Protein AF-A0A161GQV4-F1 (afdb_monomer_lite)

Organism: NCBI:txid1824689

Secondary structure (DSSP, 8-state):
-HHHHHHHHTT-----EEEE-GGG---HHHHHHHHHHHHHHHHHTTS-TTTS-EEEE-HHHHHHHHHH-TTPPTTS-HHHHHHHHHHHHHHHHSPPP---TTSPPEEE--EEEEETTTEEEEEEEEEESEEETT-EEEEEESEEEEEEEEEEE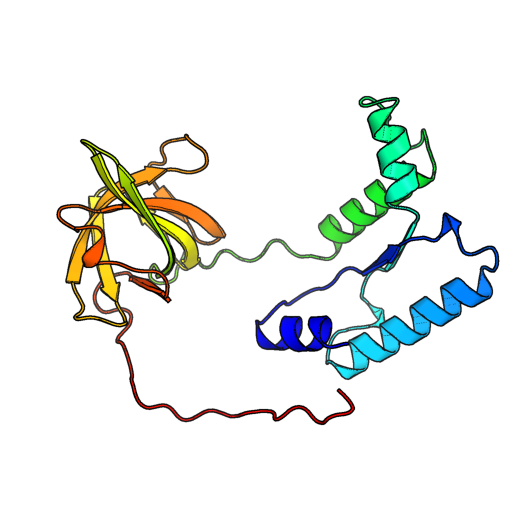EETTEEESEEETT-EEEEEETT--GGG--BTBEEESTTS----S----------TT-

InterPro domains:
  IPR000795 Translational (tr)-type GTP-binding domain [PF00009] (1-96)
  IPR000795 Translational (tr)-type GTP-binding domain [PS51722] (1-98)
  IPR004161 Translation elongation factor EFTu-like, domain 2 [PF03144] (119-188)
  IPR009000 Translation protein, beta-barrel domain superfamily [SSF50447] (99-195)
  IPR027417 P-loop containing nucleoside triphosphate hydrolase [G3DSA:3.40.50.300] (1-97)
  IPR027417 P-loop containing nucleoside triphosphate hydrolase [SSF52540] (1-113)
  IPR033720 Elongation factor Tu, domain 2 [cd03697] (105-191)
  IPR050055 Elongation factor Tu GTPase [PTHR43721] (1-209)

Sequence (210 aa):
REHILLAKQVGVPNIVVFLNKQDQVDDEELLELVELEVRELLSQYDFPGEKIPFVSGSALLALEKVTKNPEIQNGEDEWVDKIHNLMEAIDNYIPTPKRDIEKTFLMAVEDVFSITGRGTVATGRIERGIIKVGDTIEIVGLKETKSTTITGLEMFQKTLDEGMAGDNIGILLRGVQKNEIERGMVLAQPNTITPHTQFEAEVYILTKEE

Structure (mmCIF, N/CA/C/O backbone):
data_AF-A0A161GQV4-F1
#
_entry.id   AF-A0A161GQV4-F1
#
loop_
_atom_site.group_PDB
_atom_site.id
_atom_site.type_symbol
_atom_site.label_atom_id
_atom_site.label_alt_id
_atom_site.label_comp_id
_atom_site.label_asym_id
_atom_site.label_entity_id
_atom_site.label_seq_id
_atom_site.pdbx_PDB_ins_code
_atom_site.Cartn_x
_atom_site.Cartn_y
_atom_site.Cartn_z
_atom_site.occupancy
_atom_site.B_iso_or_equiv
_atom_site.auth_seq_id
_atom_site.auth_comp_id
_atom_site.auth_asym_id
_atom_site.auth_atom_id
_atom_site.pdbx_PDB_model_num
ATOM 1 N N . ARG A 1 1 ? 19.297 4.775 -1.130 1.00 82.94 1 ARG A N 1
ATOM 2 C CA . ARG A 1 1 ? 19.620 4.261 0.220 1.00 82.94 1 ARG A CA 1
ATOM 3 C C . ARG A 1 1 ? 18.418 4.378 1.155 1.00 82.94 1 ARG A C 1
ATOM 5 O O . ARG A 1 1 ? 17.791 3.358 1.395 1.00 82.94 1 ARG A O 1
ATOM 12 N N . GLU A 1 2 ? 18.014 5.586 1.559 1.00 86.69 2 GLU A N 1
ATOM 13 C CA . GLU A 1 2 ? 16.885 5.826 2.483 1.00 86.69 2 GLU A CA 1
ATOM 14 C C . GLU A 1 2 ? 15.588 5.077 2.116 1.00 86.69 2 GLU A C 1
ATOM 16 O O . GLU A 1 2 ? 15.014 4.394 2.956 1.00 86.69 2 GLU A O 1
ATOM 21 N N . HIS A 1 3 ? 15.160 5.103 0.848 1.00 90.25 3 HIS A N 1
ATOM 22 C CA . HIS A 1 3 ? 13.948 4.384 0.425 1.00 90.25 3 HIS A CA 1
ATOM 23 C C . HIS A 1 3 ? 14.010 2.864 0.651 1.00 90.25 3 HIS A C 1
ATOM 25 O O . HIS A 1 3 ? 12.986 2.269 0.965 1.00 90.25 3 HIS A O 1
ATOM 31 N N . ILE A 1 4 ? 15.182 2.234 0.503 1.00 89.81 4 ILE A N 1
ATOM 32 C CA . ILE A 1 4 ? 15.346 0.785 0.718 1.00 89.81 4 ILE A CA 1
ATOM 33 C C . ILE A 1 4 ? 15.197 0.476 2.209 1.00 89.81 4 ILE A C 1
ATOM 35 O O . ILE A 1 4 ? 14.464 -0.439 2.584 1.00 89.81 4 ILE A O 1
ATOM 39 N N . LEU A 1 5 ? 15.830 1.288 3.059 1.00 86.25 5 LEU A N 1
ATOM 40 C CA . LEU A 1 5 ? 15.687 1.183 4.506 1.00 86.25 5 LEU A CA 1
ATOM 41 C C . LEU A 1 5 ? 14.224 1.367 4.931 1.00 86.25 5 LEU A C 1
ATOM 43 O O . LEU A 1 5 ? 13.681 0.528 5.643 1.00 86.25 5 LEU A O 1
ATOM 47 N N . LEU A 1 6 ? 13.567 2.434 4.471 1.00 88.12 6 LEU A N 1
ATOM 48 C CA . LEU A 1 6 ? 12.167 2.702 4.802 1.00 88.12 6 LEU A CA 1
ATOM 49 C C . LEU A 1 6 ? 11.246 1.584 4.312 1.00 88.12 6 LEU A C 1
ATOM 51 O O . LEU A 1 6 ? 10.370 1.161 5.060 1.00 88.12 6 LEU A O 1
ATOM 55 N N . ALA A 1 7 ? 11.472 1.060 3.103 1.00 89.31 7 ALA A N 1
ATOM 56 C CA . ALA A 1 7 ? 10.726 -0.075 2.568 1.00 89.31 7 ALA A CA 1
ATOM 57 C C . ALA A 1 7 ? 10.823 -1.295 3.498 1.00 89.31 7 ALA A C 1
ATOM 59 O O . ALA A 1 7 ? 9.806 -1.920 3.795 1.00 89.31 7 ALA A O 1
ATOM 60 N N . LYS A 1 8 ? 12.014 -1.590 4.032 1.00 85.25 8 LYS A N 1
ATOM 61 C CA . LYS A 1 8 ? 12.195 -2.656 5.025 1.00 85.25 8 LYS A CA 1
ATOM 62 C C . LYS A 1 8 ? 11.407 -2.382 6.309 1.00 85.25 8 LYS A C 1
ATOM 64 O O . LYS A 1 8 ? 10.711 -3.273 6.790 1.00 85.25 8 LYS A O 1
ATOM 69 N N . GLN A 1 9 ? 11.478 -1.158 6.833 1.00 82.50 9 GLN A N 1
ATOM 70 C CA . GLN A 1 9 ? 10.821 -0.774 8.090 1.00 82.50 9 GLN A CA 1
ATOM 71 C C . GLN A 1 9 ? 9.292 -0.815 8.006 1.00 82.50 9 GLN A C 1
ATOM 73 O O . GLN A 1 9 ? 8.630 -1.212 8.961 1.00 82.50 9 GLN A O 1
ATOM 78 N N . VAL A 1 10 ? 8.716 -0.462 6.854 1.00 84.56 10 VAL A N 1
ATOM 79 C CA . VAL A 1 10 ? 7.263 -0.558 6.624 1.00 84.56 10 VAL A CA 1
ATOM 80 C C . VAL A 1 10 ? 6.820 -1.948 6.146 1.00 84.56 10 VAL A C 1
ATOM 82 O O . VAL A 1 10 ? 5.651 -2.144 5.823 1.00 84.56 10 VAL A O 1
ATOM 85 N N . GLY A 1 11 ? 7.735 -2.923 6.115 1.00 84.19 11 GLY A N 1
ATOM 86 C CA . GLY A 1 11 ? 7.426 -4.324 5.841 1.00 84.19 11 GLY A CA 1
ATOM 87 C C . GLY A 1 11 ? 7.226 -4.672 4.365 1.00 84.19 11 GLY A C 1
ATOM 88 O O . GLY A 1 11 ? 6.514 -5.630 4.072 1.00 84.19 11 GLY A O 1
ATOM 89 N N . VAL A 1 12 ? 7.832 -3.934 3.427 1.00 89.19 12 VAL A N 1
ATOM 90 C CA . VAL A 1 12 ? 7.837 -4.303 2.001 1.00 89.19 12 VAL A CA 1
ATOM 91 C C . VAL A 1 12 ? 8.618 -5.615 1.825 1.00 89.19 12 VAL A C 1
ATOM 93 O O . VAL A 1 12 ? 9.819 -5.644 2.099 1.00 89.19 12 VAL A O 1
ATOM 96 N N . PRO A 1 13 ? 7.978 -6.709 1.369 1.00 86.75 13 PRO A N 1
ATOM 97 C CA . PRO A 1 13 ? 8.602 -8.031 1.384 1.00 86.75 13 PRO A CA 1
ATOM 98 C C . PRO A 1 13 ? 9.501 -8.298 0.172 1.00 86.75 13 PRO A C 1
ATOM 100 O O . PRO A 1 13 ? 10.451 -9.068 0.278 1.00 86.75 13 PRO A O 1
ATOM 103 N N . ASN A 1 14 ? 9.202 -7.686 -0.978 1.00 91.50 14 ASN A N 1
ATOM 104 C CA . ASN A 1 14 ? 9.872 -7.950 -2.250 1.00 91.50 14 ASN A CA 1
ATOM 105 C C . ASN A 1 14 ? 10.131 -6.638 -2.993 1.00 91.50 14 ASN A C 1
ATOM 107 O O . ASN A 1 14 ? 9.309 -5.724 -2.949 1.00 91.50 14 ASN A O 1
ATOM 111 N N . ILE A 1 15 ? 11.262 -6.573 -3.692 1.00 94.69 15 ILE A N 1
ATOM 112 C CA . ILE A 1 15 ? 11.673 -5.448 -4.535 1.00 94.69 15 ILE A CA 1
ATOM 113 C C . ILE A 1 15 ? 12.027 -6.007 -5.912 1.00 94.69 15 ILE A C 1
ATOM 115 O O . ILE A 1 15 ? 12.653 -7.060 -6.001 1.00 94.69 15 ILE A O 1
ATOM 119 N N . VAL A 1 16 ? 11.642 -5.289 -6.964 1.00 96.62 16 VAL A N 1
ATOM 120 C CA . VAL A 1 16 ? 12.157 -5.450 -8.330 1.00 96.62 16 VAL A CA 1
ATOM 121 C C . VAL A 1 16 ? 12.848 -4.141 -8.695 1.00 96.62 16 VAL A C 1
ATOM 123 O O . VAL A 1 16 ? 12.351 -3.069 -8.337 1.00 96.62 16 VAL A O 1
ATOM 126 N N . VAL A 1 17 ? 14.000 -4.211 -9.361 1.00 97.06 17 VAL A N 1
ATOM 127 C CA . VAL A 1 17 ? 14.798 -3.025 -9.688 1.00 97.06 17 VAL A CA 1
ATOM 128 C C . VAL A 1 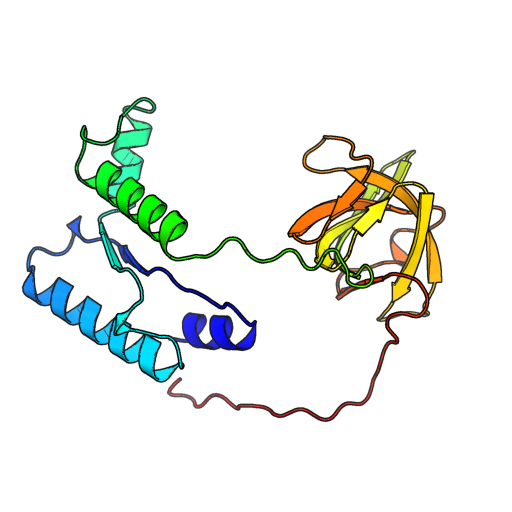17 ? 14.706 -2.716 -11.173 1.00 97.06 17 VAL A C 1
ATOM 130 O O . VAL A 1 17 ? 14.903 -3.587 -12.017 1.00 97.06 17 VAL A O 1
ATOM 133 N N . PHE A 1 18 ? 14.455 -1.445 -11.483 1.00 97.81 18 PHE A N 1
ATOM 134 C CA . PHE A 1 18 ? 14.567 -0.913 -12.833 1.00 97.81 18 PHE A CA 1
ATOM 135 C C . PHE A 1 18 ? 15.720 0.096 -12.905 1.00 97.81 18 PHE A C 1
ATOM 137 O O . PHE A 1 18 ? 15.635 1.178 -12.315 1.00 97.81 18 PHE A O 1
ATOM 144 N N . LEU A 1 19 ? 16.796 -0.250 -13.615 1.00 96.50 19 LEU A N 1
ATOM 145 C CA . LEU A 1 19 ? 17.917 0.651 -13.885 1.00 96.50 19 LEU A CA 1
ATOM 146 C C . LEU A 1 19 ? 17.542 1.566 -15.053 1.00 96.50 19 LEU A C 1
ATOM 148 O O . LEU A 1 19 ? 17.698 1.234 -16.228 1.00 96.50 19 LEU A O 1
ATOM 152 N N . ASN A 1 20 ? 16.962 2.712 -14.705 1.00 96.81 20 ASN A N 1
ATOM 153 C CA . ASN A 1 20 ? 16.473 3.686 -15.674 1.00 96.81 20 ASN A CA 1
ATOM 154 C C . ASN A 1 20 ? 17.615 4.509 -16.300 1.00 96.81 20 ASN A C 1
ATOM 156 O O . ASN A 1 20 ? 18.668 4.684 -15.691 1.00 96.81 20 ASN A O 1
ATOM 160 N N . LYS A 1 21 ? 17.328 5.133 -17.449 1.00 95.88 21 LYS A N 1
ATOM 161 C CA . LYS A 1 21 ? 18.240 5.976 -18.243 1.00 95.88 21 LYS A CA 1
ATOM 162 C C . LYS A 1 21 ? 19.397 5.210 -18.888 1.00 95.88 21 LYS A C 1
ATOM 164 O O . LYS A 1 21 ? 20.467 5.778 -19.090 1.00 95.88 21 LYS A O 1
ATOM 169 N N . GLN A 1 22 ? 19.174 3.945 -19.244 1.00 95.19 22 GLN A N 1
ATOM 170 C CA . GLN A 1 22 ? 20.150 3.166 -20.010 1.00 95.19 22 GLN A CA 1
ATOM 171 C C . GLN A 1 22 ? 20.536 3.858 -21.333 1.00 95.19 22 GLN A C 1
ATOM 173 O O . GLN A 1 22 ? 21.669 3.743 -21.773 1.00 95.19 22 GLN A O 1
ATOM 178 N N . ASP A 1 23 ? 19.634 4.639 -21.930 1.00 94.12 23 ASP A N 1
ATOM 179 C CA . ASP A 1 23 ? 19.882 5.421 -23.149 1.00 94.12 23 ASP A CA 1
ATOM 180 C C . ASP A 1 23 ? 20.952 6.518 -23.012 1.00 94.12 23 ASP A C 1
ATOM 182 O O . ASP A 1 23 ? 21.388 7.075 -24.015 1.00 94.12 23 ASP A O 1
ATOM 186 N N . GLN A 1 24 ? 21.346 6.858 -21.783 1.00 94.00 24 GLN A N 1
ATOM 187 C CA . GLN A 1 24 ? 22.378 7.856 -21.488 1.00 94.00 24 GLN A CA 1
ATOM 188 C C . GLN A 1 24 ? 23.723 7.217 -21.116 1.00 94.00 24 GLN A C 1
ATOM 190 O O . GLN A 1 24 ? 24.641 7.928 -20.702 1.00 94.00 24 GLN A O 1
ATOM 195 N N . VAL A 1 25 ? 23.824 5.888 -21.186 1.00 91.62 25 VAL A N 1
ATOM 196 C CA . VAL A 1 25 ? 25.012 5.132 -20.795 1.00 91.62 25 VAL A CA 1
ATOM 197 C C . VAL A 1 25 ? 25.509 4.344 -21.999 1.00 91.62 25 VAL A C 1
ATOM 199 O O . VAL A 1 25 ? 24.893 3.366 -22.409 1.00 91.62 25 VAL A O 1
ATOM 202 N N . ASP A 1 26 ? 26.642 4.778 -22.545 1.00 87.50 26 ASP A N 1
ATOM 203 C CA . ASP A 1 26 ? 27.256 4.164 -23.729 1.00 87.50 26 ASP A CA 1
ATOM 204 C C . ASP A 1 26 ? 28.155 2.958 -23.386 1.00 87.50 26 ASP A C 1
ATOM 206 O O . ASP A 1 26 ? 28.610 2.253 -24.285 1.00 87.50 26 ASP A O 1
ATOM 210 N N . ASP A 1 27 ? 28.436 2.739 -22.096 1.00 91.50 27 ASP A N 1
ATOM 211 C CA . ASP A 1 27 ? 29.351 1.711 -21.594 1.00 91.50 27 ASP A CA 1
ATOM 212 C C . ASP A 1 27 ? 28.595 0.622 -20.820 1.00 91.50 27 ASP A C 1
ATOM 214 O O . ASP A 1 27 ? 28.003 0.872 -19.766 1.00 91.50 27 ASP A O 1
ATOM 218 N N . GLU A 1 28 ? 28.630 -0.599 -21.348 1.00 87.25 28 GLU A N 1
ATOM 219 C CA . GLU A 1 28 ? 27.988 -1.768 -20.746 1.00 87.25 28 GLU A CA 1
ATOM 220 C C . GLU A 1 28 ? 28.652 -2.163 -19.416 1.00 87.25 28 GLU A C 1
ATOM 222 O O . GLU A 1 28 ? 27.947 -2.533 -18.477 1.00 87.25 28 GLU A O 1
ATOM 227 N N . GLU A 1 29 ? 29.969 -1.963 -19.267 1.00 90.56 29 GLU A N 1
ATOM 228 C CA . GLU A 1 29 ? 30.685 -2.258 -18.016 1.00 90.56 29 GLU A CA 1
ATOM 229 C C . GLU A 1 29 ? 30.211 -1.348 -16.871 1.00 90.56 29 GLU A C 1
ATOM 231 O O . GLU A 1 29 ? 30.128 -1.768 -15.713 1.00 90.56 29 GLU A O 1
ATOM 236 N N . LEU A 1 30 ? 29.836 -0.101 -17.183 1.00 92.12 30 LEU A N 1
ATOM 237 C CA . LEU A 1 30 ? 29.294 0.828 -16.192 1.00 92.12 30 LEU A CA 1
ATOM 238 C C . LEU A 1 30 ? 27.906 0.388 -15.703 1.00 92.12 30 LEU A C 1
ATOM 240 O O . LEU A 1 30 ? 27.599 0.545 -14.521 1.00 92.12 30 LEU A O 1
ATOM 244 N N . LEU A 1 31 ? 27.069 -0.166 -16.585 1.00 90.31 31 LEU A N 1
ATOM 245 C CA . LEU A 1 31 ? 25.753 -0.690 -16.202 1.00 90.31 31 LEU A CA 1
ATOM 246 C C . LEU A 1 31 ? 25.888 -1.903 -15.280 1.00 90.31 31 LEU A C 1
ATOM 248 O O . LEU A 1 31 ? 25.197 -1.964 -14.262 1.00 90.31 31 LEU A O 1
ATOM 252 N N . GLU A 1 32 ? 26.799 -2.824 -15.601 1.00 91.19 32 GLU A N 1
ATOM 253 C CA . GLU A 1 32 ? 27.098 -3.986 -14.758 1.00 91.19 32 GLU A CA 1
ATOM 254 C C . GLU A 1 32 ? 27.628 -3.567 -13.380 1.00 91.19 32 GLU A C 1
ATOM 256 O O . GLU A 1 32 ? 27.206 -4.110 -12.356 1.00 91.19 32 GLU A O 1
ATOM 261 N N . LEU A 1 33 ? 28.500 -2.554 -13.331 1.00 94.50 33 LEU A N 1
ATOM 262 C CA . LEU A 1 33 ? 29.012 -2.010 -12.075 1.00 94.50 33 LEU A CA 1
ATOM 263 C C . LEU A 1 33 ? 27.893 -1.410 -11.213 1.00 94.50 33 LEU A C 1
ATOM 265 O O . LEU A 1 33 ? 27.810 -1.701 -10.021 1.00 94.50 33 LEU A O 1
ATOM 269 N N . VAL A 1 34 ? 27.009 -0.603 -11.807 1.00 94.50 34 VAL A N 1
ATOM 270 C CA . VAL A 1 34 ? 25.869 -0.009 -11.090 1.00 94.50 34 VAL A CA 1
ATOM 271 C C . VAL A 1 34 ? 24.928 -1.095 -10.573 1.00 94.50 34 VAL A C 1
ATOM 273 O O . VAL A 1 34 ? 24.438 -1.002 -9.446 1.00 94.50 34 VAL A O 1
ATOM 276 N N . GLU A 1 35 ? 24.673 -2.136 -11.365 1.00 94.25 35 GLU A N 1
ATOM 277 C CA . GLU A 1 35 ? 23.879 -3.275 -10.915 1.00 94.25 35 GLU A CA 1
ATOM 278 C C . GLU A 1 35 ? 24.504 -3.939 -9.681 1.00 94.25 35 GLU A C 1
ATOM 280 O O . GLU A 1 35 ? 23.805 -4.156 -8.686 1.00 94.25 35 GLU A O 1
ATOM 285 N N . LEU A 1 36 ? 25.814 -4.198 -9.709 1.00 94.69 36 LEU A N 1
ATOM 286 C CA . LEU A 1 36 ? 26.549 -4.789 -8.592 1.00 94.69 36 LEU A CA 1
ATOM 287 C C . LEU A 1 36 ? 26.457 -3.919 -7.330 1.00 94.69 36 LEU A C 1
ATOM 289 O O . LEU A 1 36 ? 26.082 -4.422 -6.270 1.00 94.69 36 LEU A O 1
ATOM 293 N N . GLU A 1 37 ? 26.699 -2.610 -7.440 1.00 94.88 37 GLU A N 1
ATOM 294 C CA . GLU A 1 37 ? 26.596 -1.678 -6.308 1.00 94.88 37 GLU A CA 1
ATOM 295 C C . GLU A 1 37 ? 25.186 -1.664 -5.693 1.00 94.88 37 GLU A C 1
ATOM 297 O O . GLU A 1 37 ? 25.019 -1.651 -4.469 1.00 94.88 37 GLU A O 1
ATOM 302 N N . VAL A 1 38 ? 24.139 -1.700 -6.525 1.00 95.25 38 VAL A N 1
ATOM 303 C CA . VAL A 1 38 ? 22.751 -1.724 -6.042 1.00 95.25 38 VAL A CA 1
ATOM 304 C C . VAL A 1 38 ? 22.409 -3.074 -5.401 1.00 95.25 38 VAL A C 1
ATOM 306 O O . VAL A 1 38 ? 21.696 -3.098 -4.393 1.00 95.25 38 VAL A O 1
ATOM 309 N N . ARG A 1 39 ? 22.921 -4.196 -5.924 1.00 95.44 39 ARG A N 1
ATOM 310 C CA . ARG A 1 39 ? 22.755 -5.526 -5.307 1.00 95.44 39 ARG A CA 1
ATOM 311 C C . ARG A 1 39 ? 23.418 -5.600 -3.936 1.00 95.44 39 ARG A C 1
ATOM 313 O O . ARG A 1 39 ? 22.803 -6.107 -2.991 1.00 95.44 39 ARG A O 1
ATOM 320 N N . GLU A 1 40 ? 24.626 -5.063 -3.802 1.00 94.31 40 GLU A N 1
ATOM 321 C CA . GLU A 1 40 ? 25.316 -4.963 -2.516 1.00 94.31 40 GLU A CA 1
ATOM 322 C C . GLU A 1 40 ? 24.525 -4.094 -1.537 1.00 94.31 40 GLU A C 1
ATOM 324 O O . GLU A 1 40 ? 24.285 -4.506 -0.401 1.00 94.31 40 GLU A O 1
ATOM 329 N N . LEU A 1 41 ? 24.030 -2.938 -1.988 1.00 93.38 41 LEU A N 1
ATOM 330 C CA . LEU A 1 41 ? 23.215 -2.048 -1.165 1.00 93.38 41 LEU A CA 1
ATOM 331 C C . LEU A 1 41 ? 21.921 -2.721 -0.684 1.00 93.38 41 LEU A C 1
ATOM 333 O O . LEU A 1 41 ? 21.555 -2.589 0.479 1.00 93.38 41 LEU A O 1
ATOM 337 N N . LEU A 1 42 ? 21.221 -3.457 -1.551 1.00 94.88 42 LEU A N 1
ATOM 338 C CA . LEU A 1 42 ? 20.028 -4.221 -1.167 1.00 94.88 42 LEU A CA 1
ATOM 339 C C . LEU A 1 42 ? 20.368 -5.306 -0.139 1.00 94.88 42 LEU A C 1
ATOM 341 O O . LEU A 1 42 ? 19.642 -5.473 0.842 1.00 94.88 42 LEU A O 1
ATOM 345 N N . SER A 1 43 ? 21.495 -5.994 -0.329 1.00 93.56 43 SER A N 1
ATOM 346 C CA . SER A 1 43 ? 21.974 -7.029 0.590 1.00 93.56 43 SER A CA 1
ATOM 347 C C . SER A 1 43 ? 22.333 -6.467 1.969 1.00 93.56 43 SER A C 1
ATOM 349 O O . SER A 1 43 ? 22.040 -7.109 2.974 1.00 93.56 43 SER A O 1
ATOM 351 N N . GLN A 1 44 ? 22.882 -5.248 2.041 1.00 91.62 44 GLN A N 1
ATOM 352 C CA . GLN A 1 44 ? 23.151 -4.548 3.307 1.00 91.62 44 GLN A CA 1
ATOM 353 C C . GLN A 1 44 ? 21.883 -4.267 4.130 1.00 91.62 44 GLN A C 1
ATOM 355 O O . GLN A 1 44 ? 21.967 -4.160 5.349 1.00 91.62 44 GLN A O 1
ATOM 360 N N . TYR A 1 45 ? 20.717 -4.160 3.484 1.00 89.31 45 TYR A N 1
ATOM 361 C CA . TYR A 1 45 ? 19.421 -3.932 4.138 1.00 89.31 45 TYR A CA 1
ATOM 362 C C . TYR A 1 45 ? 18.550 -5.200 4.204 1.00 89.31 45 TYR A C 1
ATOM 364 O O . TYR A 1 45 ? 17.318 -5.122 4.230 1.00 89.31 45 TYR A O 1
ATOM 372 N N . ASP A 1 46 ? 19.182 -6.378 4.227 1.00 89.19 46 ASP A N 1
ATOM 373 C CA . ASP A 1 46 ? 18.531 -7.687 4.357 1.00 89.19 46 ASP A CA 1
ATOM 374 C C . ASP A 1 46 ? 17.493 -7.987 3.260 1.00 89.19 46 ASP A C 1
ATOM 376 O O . ASP A 1 46 ? 16.491 -8.676 3.500 1.00 89.19 46 ASP A O 1
ATOM 380 N N . PHE A 1 47 ? 17.694 -7.450 2.056 1.00 93.69 47 PHE A N 1
ATOM 381 C CA . PHE A 1 47 ? 17.004 -7.908 0.856 1.00 93.69 47 PHE A CA 1
ATOM 382 C C . PHE A 1 47 ? 17.869 -8.943 0.123 1.00 93.69 47 PHE A C 1
ATOM 384 O O . PHE A 1 47 ? 19.095 -8.866 0.165 1.00 93.69 47 PHE A O 1
ATOM 391 N N . PRO A 1 48 ? 17.272 -9.928 -0.570 1.00 92.50 48 PRO A N 1
ATOM 392 C CA . PRO A 1 48 ? 18.033 -10.962 -1.264 1.00 92.50 48 PRO A CA 1
ATOM 393 C C . PRO A 1 48 ? 18.613 -10.421 -2.583 1.00 92.50 48 PRO A C 1
ATOM 395 O O . PRO A 1 48 ? 18.113 -10.761 -3.654 1.00 92.50 48 PRO A O 1
ATOM 398 N N . GLY A 1 49 ? 19.654 -9.583 -2.507 1.00 88.69 49 GLY A N 1
ATOM 399 C CA . GLY A 1 49 ? 20.236 -8.854 -3.643 1.00 88.69 49 GLY A CA 1
ATOM 400 C C . GLY A 1 49 ? 20.521 -9.725 -4.867 1.00 88.69 49 GLY A C 1
ATOM 401 O O . GLY A 1 49 ? 20.159 -9.338 -5.968 1.00 88.69 49 GLY A O 1
ATOM 402 N N . GLU A 1 50 ? 21.044 -10.938 -4.676 1.00 88.69 50 GLU A N 1
ATOM 403 C CA . GLU A 1 50 ? 21.326 -11.917 -5.746 1.00 88.69 50 GLU A CA 1
ATOM 404 C C . GLU A 1 50 ? 20.078 -12.477 -6.452 1.00 88.69 50 GLU A C 1
ATOM 406 O O . GLU A 1 50 ? 20.147 -12.928 -7.591 1.00 88.69 50 GLU A O 1
ATOM 411 N N . LYS A 1 51 ? 18.923 -12.497 -5.778 1.00 92.12 51 LYS A N 1
ATOM 412 C CA . LYS A 1 51 ? 17.675 -13.070 -6.319 1.00 92.12 51 LYS A CA 1
ATOM 413 C C . LYS A 1 51 ? 16.747 -12.021 -6.911 1.00 92.12 51 LYS A C 1
ATOM 415 O O . LYS A 1 51 ? 15.815 -12.382 -7.624 1.00 92.12 51 LYS A O 1
ATOM 420 N N . ILE A 1 52 ? 16.964 -10.751 -6.578 1.00 95.56 52 ILE A N 1
ATOM 421 C CA . ILE A 1 52 ? 16.125 -9.657 -7.052 1.00 95.56 52 ILE A CA 1
ATOM 422 C C . ILE A 1 52 ? 16.304 -9.517 -8.569 1.00 95.56 52 ILE A C 1
ATOM 424 O O . ILE A 1 52 ? 17.448 -9.444 -9.033 1.00 95.56 52 ILE A O 1
ATOM 428 N N . PRO A 1 53 ? 15.206 -9.478 -9.347 1.00 96.44 53 PRO A N 1
ATOM 429 C CA . PRO A 1 53 ? 15.270 -9.185 -10.768 1.00 96.44 53 PRO A CA 1
ATOM 430 C C . PRO A 1 53 ? 15.698 -7.738 -11.002 1.00 96.44 53 PRO A C 1
ATOM 432 O O . PRO A 1 53 ? 15.179 -6.811 -10.369 1.00 96.44 53 PRO A O 1
ATOM 435 N N . PHE A 1 54 ? 16.615 -7.567 -11.947 1.00 96.00 54 PHE A N 1
ATOM 436 C CA . PHE A 1 54 ? 17.044 -6.274 -12.460 1.00 96.00 54 PHE A CA 1
ATOM 437 C C . PHE A 1 54 ? 16.654 -6.181 -13.927 1.00 96.00 54 PHE A C 1
ATOM 439 O O . PHE A 1 54 ? 16.839 -7.127 -14.694 1.00 96.00 54 PHE A O 1
ATOM 446 N N . VAL A 1 55 ? 16.096 -5.037 -14.307 1.00 96.62 55 VAL A N 1
ATOM 447 C CA . VAL A 1 55 ? 15.792 -4.716 -15.698 1.00 96.62 55 VAL A CA 1
ATOM 448 C C . VAL A 1 55 ? 16.353 -3.336 -16.001 1.00 96.62 55 VAL A C 1
ATOM 450 O O . VAL A 1 55 ? 15.988 -2.359 -15.353 1.00 96.62 55 VAL A O 1
ATOM 453 N N . SER A 1 56 ? 17.234 -3.247 -16.989 1.00 96.12 56 SER A N 1
ATOM 454 C CA . SER A 1 56 ? 17.782 -1.975 -17.467 1.00 96.12 56 SER A CA 1
ATOM 455 C C . SER A 1 56 ? 16.986 -1.476 -18.667 1.00 96.12 56 SER A C 1
ATOM 457 O O . SER A 1 56 ? 16.584 -2.272 -19.521 1.00 96.12 56 SER A O 1
ATOM 459 N N . GLY A 1 57 ? 16.729 -0.169 -18.723 1.00 96.44 57 GLY A N 1
ATOM 460 C CA . GLY A 1 57 ? 16.007 0.434 -19.838 1.00 96.44 57 GLY A CA 1
ATOM 461 C C . GLY A 1 57 ? 15.877 1.954 -19.759 1.00 96.44 57 GLY A C 1
ATOM 462 O O . GLY A 1 57 ? 16.450 2.620 -18.895 1.00 96.44 57 GLY A O 1
ATOM 463 N N . SER A 1 58 ? 15.084 2.512 -20.672 1.00 97.75 58 SER A N 1
ATOM 464 C CA . SER A 1 58 ? 14.748 3.935 -20.715 1.00 97.75 58 SER A CA 1
ATOM 465 C C . SER A 1 58 ? 13.243 4.129 -20.615 1.00 97.75 58 SER A C 1
ATOM 467 O O . SER A 1 58 ? 12.506 3.927 -21.581 1.00 97.75 58 SER A O 1
ATOM 469 N N . ALA A 1 59 ? 12.776 4.567 -19.445 1.00 97.44 59 ALA A N 1
ATOM 470 C CA . ALA A 1 59 ? 11.364 4.886 -19.253 1.00 97.44 59 ALA A CA 1
ATOM 471 C C . ALA A 1 59 ? 10.914 6.059 -20.143 1.00 97.44 59 ALA A C 1
ATOM 473 O O . ALA A 1 59 ? 9.759 6.103 -20.562 1.00 97.44 59 ALA A O 1
ATOM 474 N N . LEU A 1 60 ? 11.820 6.999 -20.448 1.00 97.50 60 LEU A N 1
ATOM 475 C CA . LEU A 1 60 ? 11.522 8.147 -21.303 1.00 97.50 60 LEU A CA 1
ATOM 476 C C . LEU A 1 60 ? 11.282 7.706 -22.748 1.00 97.50 60 LEU A C 1
ATOM 478 O O . LEU A 1 60 ? 10.234 8.022 -23.309 1.00 97.50 60 LEU A O 1
ATOM 482 N N . LEU A 1 61 ? 12.218 6.954 -23.335 1.00 97.06 61 LEU A N 1
ATOM 483 C CA . LEU A 1 61 ? 12.089 6.515 -24.725 1.00 97.06 61 LEU A CA 1
ATOM 484 C C . LEU A 1 61 ? 10.907 5.558 -24.904 1.00 97.06 61 LEU A C 1
ATOM 486 O O . LEU A 1 61 ? 10.148 5.720 -25.859 1.00 97.06 61 LEU A O 1
ATOM 490 N N . ALA A 1 62 ? 10.674 4.648 -23.952 1.00 96.88 62 ALA A N 1
ATOM 491 C CA . ALA A 1 62 ? 9.486 3.794 -23.955 1.00 96.88 62 ALA A CA 1
ATOM 492 C C . ALA A 1 62 ? 8.189 4.627 -23.961 1.00 96.88 62 ALA A C 1
ATOM 494 O O . ALA A 1 62 ? 7.297 4.401 -24.781 1.00 96.88 62 ALA A O 1
ATOM 495 N N . LEU A 1 63 ? 8.098 5.647 -23.097 1.00 96.62 63 LEU A N 1
ATOM 496 C CA . LEU A 1 63 ? 6.934 6.531 -23.027 1.00 96.62 63 LEU A CA 1
ATOM 497 C C . LEU A 1 63 ? 6.726 7.322 -24.323 1.00 96.62 63 LEU A C 1
ATOM 499 O O . LEU A 1 63 ? 5.594 7.440 -24.796 1.00 96.62 63 LEU A O 1
ATOM 503 N N . GLU A 1 64 ? 7.790 7.861 -24.918 1.00 96.00 64 GLU A N 1
ATOM 504 C CA . GLU A 1 64 ? 7.697 8.578 -26.191 1.00 96.00 64 GLU A CA 1
ATOM 505 C C . GLU A 1 64 ? 7.170 7.685 -27.318 1.00 96.00 64 GLU A C 1
ATOM 507 O O . GLU A 1 64 ? 6.397 8.149 -28.162 1.00 96.00 64 GLU A O 1
ATOM 512 N N . LYS A 1 65 ? 7.574 6.410 -27.336 1.00 95.62 65 LYS A N 1
ATOM 513 C CA . LYS A 1 65 ? 7.135 5.431 -28.335 1.00 95.62 65 LYS A CA 1
ATOM 514 C C . LYS A 1 65 ? 5.663 5.088 -28.177 1.00 95.62 65 LYS A C 1
ATOM 516 O O . LYS A 1 65 ? 4.919 5.247 -29.142 1.00 95.62 65 LYS A O 1
ATOM 521 N N . VAL A 1 66 ? 5.226 4.753 -26.964 1.00 94.62 66 VAL A N 1
ATOM 522 C CA . VAL A 1 66 ? 3.810 4.484 -26.661 1.00 94.62 66 VAL A CA 1
ATOM 523 C C . VAL A 1 66 ? 2.941 5.721 -26.912 1.00 94.62 66 VAL A C 1
ATOM 525 O O . VAL A 1 66 ? 1.825 5.613 -27.404 1.00 94.62 66 VAL A O 1
ATOM 528 N N . THR A 1 67 ? 3.448 6.927 -26.650 1.00 95.12 67 THR A N 1
ATOM 529 C CA . THR A 1 67 ? 2.698 8.165 -26.928 1.00 95.12 67 THR A CA 1
ATOM 530 C C . THR A 1 67 ? 2.505 8.395 -28.430 1.00 95.12 67 THR A C 1
ATOM 532 O O . THR A 1 67 ? 1.452 8.871 -28.853 1.00 95.12 67 THR A O 1
ATOM 535 N N . LYS A 1 68 ? 3.513 8.070 -29.251 1.00 95.31 68 LYS A N 1
ATOM 536 C CA . LYS A 1 68 ? 3.444 8.184 -30.719 1.00 95.31 68 LYS A CA 1
ATOM 537 C C . LYS A 1 68 ? 2.606 7.067 -31.347 1.00 95.31 68 LYS A C 1
ATOM 539 O O . LYS A 1 68 ? 1.918 7.322 -32.331 1.00 95.31 68 LYS A O 1
ATOM 544 N N . ASN A 1 69 ? 2.669 5.861 -30.788 1.00 94.75 69 ASN A N 1
ATOM 545 C CA . ASN A 1 69 ? 1.891 4.704 -31.208 1.00 94.75 69 ASN A CA 1
ATOM 546 C C . ASN A 1 69 ? 1.325 3.964 -29.979 1.00 94.75 69 ASN A C 1
ATOM 548 O O . ASN A 1 69 ? 1.992 3.076 -29.451 1.00 94.75 69 ASN A O 1
ATOM 552 N N . PRO A 1 70 ? 0.102 4.296 -29.528 1.00 92.56 70 PRO A N 1
ATOM 553 C CA . PRO A 1 70 ? -0.510 3.656 -28.360 1.00 92.56 70 PRO A CA 1
ATOM 554 C C . PRO A 1 70 ? -0.818 2.165 -28.530 1.00 92.56 70 PRO A C 1
ATOM 556 O O . PRO A 1 70 ? -1.054 1.483 -27.537 1.00 92.56 70 PRO A O 1
ATOM 559 N N . GLU A 1 71 ? -0.839 1.665 -29.768 1.00 93.44 71 GLU A N 1
ATOM 560 C CA . GLU A 1 71 ? -1.106 0.257 -30.087 1.00 93.44 71 GLU A CA 1
ATOM 561 C C . GLU A 1 71 ? 0.179 -0.559 -30.284 1.00 93.44 71 GLU A C 1
ATOM 563 O O . GLU A 1 71 ? 0.106 -1.705 -30.726 1.00 93.44 71 GLU A O 1
ATOM 568 N N . ILE A 1 72 ? 1.345 0.023 -29.967 1.00 93.19 72 ILE A N 1
ATOM 569 C CA . ILE A 1 72 ? 2.636 -0.660 -30.052 1.00 93.19 72 ILE A CA 1
ATOM 570 C C . ILE A 1 72 ? 2.617 -1.963 -29.250 1.00 93.19 72 ILE A C 1
ATOM 572 O O . ILE A 1 72 ? 2.176 -1.996 -28.097 1.00 93.19 72 ILE A O 1
ATOM 576 N N . GLN A 1 73 ? 3.069 -3.043 -29.880 1.00 90.69 73 GLN A N 1
ATOM 577 C CA . GLN A 1 73 ? 3.073 -4.374 -29.277 1.00 90.69 73 GLN A CA 1
ATOM 578 C C . GLN A 1 73 ? 4.462 -4.764 -28.772 1.00 90.69 73 GLN A C 1
ATOM 580 O O . GLN A 1 73 ? 5.483 -4.233 -29.207 1.00 90.69 73 GLN A O 1
ATOM 585 N N . ASN A 1 74 ? 4.489 -5.734 -27.858 1.00 89.19 74 ASN A N 1
ATOM 586 C CA . ASN A 1 74 ? 5.730 -6.361 -27.413 1.00 89.19 74 ASN A CA 1
ATOM 587 C C . ASN A 1 74 ? 6.463 -6.985 -28.618 1.00 89.19 74 ASN A C 1
ATOM 589 O O . ASN A 1 74 ? 5.858 -7.729 -29.394 1.00 89.19 74 ASN A O 1
ATOM 593 N N . GLY A 1 75 ? 7.750 -6.688 -28.763 1.00 91.56 75 GLY A N 1
ATOM 594 C CA . GLY A 1 75 ? 8.610 -7.063 -29.884 1.00 91.56 75 GLY A CA 1
ATOM 595 C C . GLY A 1 75 ? 8.748 -5.997 -30.979 1.00 91.56 75 GLY A C 1
ATOM 596 O O . GLY A 1 75 ? 9.486 -6.222 -31.939 1.00 91.56 75 GLY A O 1
ATOM 597 N N . GLU A 1 76 ? 8.047 -4.861 -30.884 1.00 92.25 76 GLU A N 1
ATOM 598 C CA . GLU A 1 76 ? 8.092 -3.794 -31.899 1.00 92.25 76 GLU A CA 1
ATOM 599 C C . GLU A 1 76 ? 9.103 -2.676 -31.586 1.00 92.25 76 GLU A C 1
ATOM 601 O O . GLU A 1 76 ? 9.526 -1.964 -32.502 1.00 92.25 76 GLU A O 1
ATOM 606 N N . ASP A 1 77 ? 9.506 -2.503 -30.323 1.00 96.12 77 ASP A N 1
ATOM 607 C CA . ASP A 1 77 ? 10.495 -1.504 -29.905 1.00 96.12 77 ASP A CA 1
ATOM 608 C C . ASP A 1 77 ? 11.247 -1.950 -28.651 1.00 96.12 77 ASP A C 1
ATOM 610 O O . ASP A 1 77 ? 10.649 -2.331 -27.647 1.00 96.12 77 ASP A O 1
ATOM 614 N N . GLU A 1 78 ? 12.573 -1.821 -28.687 1.00 95.44 78 GLU A N 1
ATOM 615 C CA . GLU A 1 78 ? 13.454 -2.295 -27.619 1.00 95.44 78 GLU A CA 1
ATOM 616 C C . GLU A 1 78 ? 13.125 -1.696 -26.242 1.00 95.44 78 GLU A C 1
ATOM 618 O O . GLU A 1 78 ? 13.221 -2.391 -25.232 1.00 95.44 78 GLU A O 1
ATOM 623 N N . TRP A 1 79 ? 12.716 -0.424 -26.173 1.00 96.06 79 TRP A N 1
ATOM 624 C CA . TRP A 1 79 ? 12.470 0.263 -24.905 1.00 96.06 79 TRP A CA 1
ATOM 625 C C . TRP A 1 79 ? 11.117 -0.119 -24.323 1.00 96.06 79 TRP A C 1
ATOM 627 O O . TRP A 1 79 ? 10.991 -0.262 -23.106 1.00 96.06 79 TRP A O 1
ATOM 637 N N . VAL A 1 80 ? 10.120 -0.322 -25.186 1.00 96.12 80 VAL A N 1
ATOM 638 C CA . VAL A 1 80 ? 8.813 -0.863 -24.792 1.00 96.12 80 VAL A CA 1
ATOM 639 C C . VAL A 1 80 ? 8.971 -2.294 -24.278 1.00 96.12 80 VAL A C 1
ATOM 641 O O . VAL A 1 80 ? 8.441 -2.624 -23.215 1.00 96.12 80 VAL A O 1
ATOM 644 N N . ASP A 1 81 ? 9.799 -3.102 -24.939 1.00 96.44 81 ASP A N 1
ATOM 645 C CA . ASP A 1 81 ? 10.089 -4.476 -24.525 1.00 96.44 81 ASP A CA 1
ATOM 646 C C . ASP A 1 81 ? 10.765 -4.524 -23.148 1.00 96.44 81 ASP A C 1
ATOM 648 O O . ASP A 1 81 ? 10.434 -5.373 -22.322 1.00 96.44 81 ASP A O 1
ATOM 652 N N . LYS A 1 82 ? 11.653 -3.571 -22.819 1.00 96.88 82 LYS A N 1
ATOM 653 C CA . LYS A 1 82 ? 12.215 -3.467 -21.457 1.00 96.88 82 LYS A CA 1
ATOM 654 C C . LYS A 1 82 ? 11.142 -3.211 -20.394 1.00 96.88 82 LYS A C 1
ATOM 656 O O . LYS A 1 82 ? 11.259 -3.738 -19.291 1.00 96.88 82 LYS A O 1
ATOM 661 N N . ILE A 1 83 ? 10.095 -2.442 -20.698 1.00 97.12 83 ILE A N 1
ATOM 662 C CA . ILE A 1 83 ? 8.973 -2.247 -19.766 1.00 97.12 83 ILE A CA 1
ATOM 663 C C . ILE A 1 83 ? 8.144 -3.527 -19.638 1.00 97.12 83 ILE A C 1
ATOM 665 O O . ILE A 1 83 ? 7.763 -3.888 -18.526 1.00 97.12 83 ILE A O 1
ATOM 669 N N . HIS A 1 84 ? 7.920 -4.260 -20.729 1.00 95.75 84 HIS A N 1
ATOM 670 C CA . HIS A 1 84 ? 7.276 -5.573 -20.656 1.00 95.75 84 HIS A CA 1
ATOM 671 C C . HIS A 1 84 ? 8.083 -6.565 -19.814 1.00 95.75 84 HIS A C 1
ATOM 673 O O . HIS A 1 84 ? 7.508 -7.212 -18.943 1.00 95.75 84 HIS A O 1
ATOM 679 N N . ASN A 1 85 ? 9.407 -6.608 -19.978 1.00 96.50 85 ASN A N 1
ATOM 680 C CA . ASN A 1 85 ? 10.294 -7.440 -19.162 1.00 96.50 85 ASN A CA 1
ATOM 681 C C . ASN A 1 85 ? 10.245 -7.047 -17.676 1.00 96.50 85 ASN A C 1
ATOM 683 O O . ASN A 1 85 ? 10.288 -7.914 -16.806 1.00 96.50 85 ASN A O 1
ATOM 687 N N . LEU A 1 86 ? 10.128 -5.749 -17.366 1.00 97.44 86 LEU A N 1
ATOM 688 C CA . LEU A 1 86 ? 9.921 -5.282 -15.993 1.00 97.44 86 LEU A CA 1
ATOM 689 C C . LEU A 1 86 ? 8.594 -5.794 -15.420 1.00 97.44 86 LEU A C 1
ATOM 691 O O . LEU A 1 86 ? 8.564 -6.265 -14.285 1.00 97.44 86 LEU A O 1
ATOM 695 N N . MET A 1 87 ? 7.509 -5.724 -16.193 1.00 96.62 87 MET A N 1
ATOM 696 C CA . MET A 1 87 ? 6.206 -6.236 -15.765 1.00 96.62 87 MET A CA 1
ATOM 697 C C . MET A 1 87 ? 6.222 -7.757 -15.585 1.00 96.62 87 MET A C 1
ATOM 699 O O . MET A 1 87 ? 5.721 -8.250 -14.581 1.00 96.62 87 MET A O 1
ATOM 703 N N . GLU A 1 88 ? 6.876 -8.494 -16.482 1.00 96.06 88 GLU A N 1
ATOM 704 C CA . GLU A 1 88 ? 7.062 -9.941 -16.350 1.00 96.06 88 GLU A CA 1
ATOM 705 C C . GLU A 1 88 ? 7.889 -10.297 -15.104 1.00 96.06 88 GLU A C 1
ATOM 707 O O . GLU A 1 88 ? 7.560 -11.234 -14.374 1.00 96.06 88 GLU A O 1
ATOM 712 N N . ALA A 1 89 ? 8.941 -9.528 -14.809 1.00 96.31 89 ALA A N 1
ATOM 713 C CA . ALA A 1 89 ? 9.715 -9.696 -13.586 1.00 96.31 89 ALA A CA 1
ATOM 714 C C . ALA A 1 89 ? 8.862 -9.452 -12.332 1.00 96.31 89 ALA A C 1
ATOM 716 O O . ALA A 1 89 ? 8.979 -10.203 -11.365 1.00 96.31 89 ALA A O 1
ATOM 717 N N . ILE A 1 90 ? 7.985 -8.443 -12.345 1.00 95.56 90 ILE A N 1
ATOM 718 C CA . ILE A 1 90 ? 7.032 -8.178 -11.258 1.00 95.56 90 ILE A CA 1
ATOM 719 C C . ILE A 1 90 ? 6.077 -9.360 -11.080 1.00 95.56 90 ILE A C 1
ATOM 721 O O . ILE A 1 90 ? 5.965 -9.867 -9.963 1.00 95.56 90 ILE A O 1
ATOM 725 N N . ASP A 1 91 ? 5.447 -9.823 -12.160 1.00 93.12 91 ASP A N 1
ATOM 726 C CA . ASP A 1 91 ? 4.459 -10.907 -12.128 1.00 93.12 91 ASP A CA 1
ATOM 727 C C . ASP A 1 91 ? 5.060 -12.231 -11.629 1.00 93.12 91 ASP A C 1
ATOM 729 O O . ASP A 1 91 ? 4.422 -12.966 -10.873 1.00 93.12 91 ASP A O 1
ATOM 733 N N . ASN A 1 92 ? 6.305 -12.527 -12.014 1.00 94.94 92 ASN A N 1
ATOM 734 C CA . ASN A 1 92 ? 6.983 -13.768 -11.642 1.00 94.94 92 ASN A CA 1
ATOM 735 C C . ASN A 1 92 ? 7.636 -13.719 -10.254 1.00 94.94 92 ASN A C 1
ATOM 737 O O . ASN A 1 92 ? 7.713 -14.744 -9.573 1.00 94.94 92 ASN A O 1
ATOM 741 N N . TYR A 1 93 ? 8.153 -12.559 -9.839 1.00 93.94 93 TYR A N 1
ATOM 742 C CA . TYR A 1 93 ? 8.943 -12.441 -8.613 1.00 93.94 93 TYR A CA 1
ATOM 743 C C . TYR A 1 93 ? 8.126 -12.011 -7.398 1.00 93.94 93 TYR A C 1
ATOM 745 O O . TYR A 1 93 ? 8.407 -12.461 -6.287 1.00 93.94 93 TYR A O 1
ATOM 753 N N . ILE A 1 94 ? 7.129 -11.140 -7.574 1.00 92.94 94 ILE A N 1
ATOM 754 C CA . ILE A 1 94 ? 6.313 -10.651 -6.464 1.00 92.94 94 ILE A CA 1
ATOM 755 C C . ILE A 1 94 ? 5.117 -11.596 -6.301 1.00 92.94 94 ILE A C 1
ATOM 757 O O . ILE A 1 94 ? 4.167 -11.523 -7.081 1.00 92.94 94 ILE A O 1
ATOM 761 N N . PRO A 1 95 ? 5.112 -12.484 -5.285 1.00 89.94 95 PRO A N 1
ATOM 762 C CA . PRO A 1 95 ? 3.997 -13.389 -5.085 1.00 89.94 95 PRO A CA 1
ATOM 763 C C . PRO A 1 95 ? 2.732 -12.586 -4.808 1.00 89.94 95 PRO A C 1
ATOM 765 O O . PRO A 1 95 ? 2.757 -11.589 -4.079 1.00 89.94 95 PRO A O 1
ATOM 768 N N . THR A 1 96 ? 1.603 -13.068 -5.326 1.00 83.50 96 THR A N 1
ATOM 769 C CA . THR A 1 96 ? 0.306 -12.525 -4.934 1.00 83.50 96 THR A CA 1
ATOM 770 C C . THR A 1 96 ? 0.187 -12.620 -3.411 1.00 83.50 96 THR A C 1
ATOM 772 O O . THR A 1 96 ? 0.264 -13.727 -2.863 1.00 83.50 96 THR A O 1
ATOM 775 N N . PRO A 1 97 ? 0.037 -11.491 -2.697 1.00 79.06 97 PRO A N 1
ATOM 776 C CA . PRO A 1 97 ? 0.006 -11.515 -1.248 1.00 79.06 97 PRO A CA 1
ATOM 777 C C . PRO A 1 97 ? -1.191 -12.343 -0.793 1.00 79.06 97 PRO A C 1
ATOM 779 O O . PRO A 1 97 ? -2.309 -12.178 -1.292 1.00 79.06 97 PRO A O 1
ATOM 782 N N . LYS A 1 98 ? -0.962 -13.239 0.171 1.00 78.75 98 LYS A N 1
ATOM 783 C CA . LYS A 1 98 ? -2.057 -13.971 0.801 1.00 78.75 98 LYS A CA 1
ATOM 784 C C . LYS A 1 98 ? -2.924 -12.950 1.533 1.00 78.75 98 LYS A C 1
ATOM 786 O O . LYS A 1 98 ? -2.524 -12.424 2.568 1.00 78.75 98 LYS A O 1
ATOM 791 N N . ARG A 1 99 ? -4.098 -12.656 0.973 1.00 76.94 99 ARG A N 1
ATOM 792 C CA . ARG A 1 99 ? -5.077 -11.771 1.603 1.00 76.94 99 ARG A CA 1
ATOM 793 C C . ARG A 1 99 ? -5.487 -12.392 2.934 1.00 76.94 99 ARG A C 1
ATOM 795 O O . ARG A 1 99 ? -5.919 -13.544 2.980 1.00 76.94 99 ARG A O 1
ATOM 802 N N . ASP A 1 100 ? -5.339 -11.633 4.011 1.00 79.94 100 ASP A N 1
ATOM 803 C CA . ASP A 1 100 ? -5.562 -12.105 5.379 1.00 79.94 100 ASP A CA 1
ATOM 804 C C . ASP A 1 100 ? -7.060 -12.066 5.734 1.00 79.94 100 ASP A C 1
ATOM 806 O O . ASP A 1 100 ? -7.498 -11.416 6.682 1.00 79.94 100 ASP A O 1
ATOM 810 N N . ILE A 1 101 ? -7.870 -12.718 4.899 1.00 87.31 101 ILE A N 1
ATOM 811 C CA . ILE A 1 101 ? -9.337 -12.647 4.924 1.00 87.31 101 ILE A CA 1
ATOM 812 C C . ILE A 1 101 ? -9.967 -13.370 6.118 1.00 87.31 101 ILE A C 1
ATOM 814 O O . ILE A 1 101 ? -11.096 -13.068 6.486 1.00 87.31 101 ILE A O 1
ATOM 818 N N . GLU A 1 102 ? -9.240 -14.306 6.731 1.00 87.12 102 GLU A N 1
ATOM 819 C CA . GLU A 1 102 ? -9.700 -15.074 7.898 1.00 87.12 102 GLU A CA 1
ATOM 820 C C . GLU A 1 102 ? -9.499 -14.321 9.221 1.00 87.12 102 GLU A C 1
ATOM 822 O O . GLU A 1 102 ? -10.016 -14.736 10.259 1.00 87.12 102 GLU A O 1
ATOM 827 N N . LYS A 1 103 ? -8.734 -13.222 9.211 1.00 91.06 103 LYS A N 1
ATOM 828 C CA . LYS A 1 103 ? -8.517 -12.402 10.404 1.00 91.06 103 LYS A CA 1
ATOM 829 C C . LYS A 1 103 ? -9.679 -11.442 10.643 1.00 91.06 103 LYS A C 1
ATOM 831 O O . LYS A 1 103 ? -10.520 -11.200 9.784 1.00 91.06 103 LYS A O 1
ATOM 836 N N . THR A 1 104 ? -9.695 -10.856 11.835 1.00 95.19 104 THR A N 1
ATOM 837 C CA . THR A 1 104 ? -10.659 -9.816 12.194 1.00 95.19 104 THR A CA 1
ATOM 838 C C . THR A 1 104 ? -10.470 -8.573 11.332 1.00 95.19 104 THR A C 1
ATOM 840 O O . THR A 1 104 ? -9.333 -8.168 11.067 1.00 95.19 104 THR A O 1
ATOM 843 N N . PHE A 1 105 ? -11.583 -7.971 10.907 1.00 97.44 105 PHE A N 1
ATOM 844 C CA . PHE A 1 105 ? -11.577 -6.794 10.040 1.00 97.44 105 PHE A CA 1
ATOM 845 C C . PHE A 1 105 ? -10.777 -5.636 10.651 1.00 97.44 105 PHE A C 1
ATOM 847 O O . PHE A 1 105 ? -10.976 -5.284 11.818 1.00 97.44 105 PHE A O 1
ATOM 854 N N . LEU A 1 106 ? -9.894 -5.043 9.845 1.00 97.38 106 LEU A N 1
ATOM 855 C CA . LEU A 1 106 ? -9.168 -3.817 10.160 1.00 97.38 106 LEU A CA 1
ATOM 856 C C . LEU A 1 106 ? -8.922 -3.020 8.874 1.00 97.38 106 LEU A C 1
ATOM 858 O O . LEU A 1 106 ? -8.388 -3.556 7.903 1.00 97.38 106 LEU A O 1
ATOM 862 N N . MET A 1 107 ? -9.252 -1.734 8.892 1.00 97.81 107 MET A N 1
ATOM 863 C CA . MET A 1 107 ? -8.974 -0.782 7.818 1.00 97.81 107 MET A CA 1
ATOM 864 C C . MET A 1 107 ? -8.434 0.514 8.421 1.00 97.81 107 MET A C 1
ATOM 866 O O . MET A 1 107 ? -9.062 1.091 9.311 1.00 97.81 107 MET A O 1
ATOM 870 N N . ALA A 1 108 ? -7.283 0.983 7.943 1.00 96.62 108 ALA A N 1
ATOM 871 C CA . ALA A 1 108 ? -6.762 2.292 8.324 1.00 96.62 108 ALA A CA 1
ATOM 872 C C . ALA A 1 108 ? -7.533 3.398 7.594 1.00 96.62 108 ALA A C 1
ATOM 874 O O . ALA A 1 108 ? -7.803 3.288 6.399 1.00 96.62 108 ALA A O 1
ATOM 875 N N . VAL A 1 109 ? -7.898 4.467 8.305 1.00 97.56 109 VAL A N 1
ATOM 876 C CA . VAL A 1 109 ? -8.564 5.623 7.695 1.00 97.56 109 VAL A CA 1
ATOM 877 C C . VAL A 1 109 ? -7.507 6.535 7.080 1.00 97.56 109 VAL A C 1
ATOM 879 O O . VAL A 1 109 ? -6.691 7.132 7.790 1.00 97.56 109 VAL A O 1
ATOM 882 N N . GLU A 1 110 ? -7.546 6.666 5.758 1.00 95.94 110 GLU A N 1
ATOM 883 C CA . GLU A 1 110 ? -6.658 7.531 4.979 1.00 95.94 110 GLU A CA 1
ATOM 884 C C . GLU A 1 110 ? -7.269 8.915 4.749 1.00 95.94 110 GLU A C 1
ATOM 886 O O . GLU A 1 110 ? -6.573 9.922 4.894 1.00 95.94 110 GLU A O 1
ATOM 891 N N . ASP A 1 111 ? -8.567 8.972 4.439 1.00 95.62 111 ASP A N 1
ATOM 892 C CA . ASP A 1 111 ? -9.305 10.222 4.238 1.00 95.62 111 ASP A CA 1
ATOM 893 C C . ASP A 1 111 ? -10.793 10.071 4.605 1.00 95.62 111 ASP A C 1
ATOM 895 O O . ASP A 1 111 ? -11.320 8.962 4.747 1.00 95.62 111 ASP A O 1
ATOM 899 N N . VAL A 1 112 ? -11.471 11.204 4.802 1.00 95.88 112 VAL A N 1
ATOM 900 C CA . VAL A 1 112 ? -12.871 11.279 5.229 1.00 95.88 112 VAL A CA 1
ATOM 901 C C . VAL A 1 112 ? -13.637 12.320 4.416 1.00 95.88 112 VAL A C 1
ATOM 903 O O . VAL A 1 112 ? -13.402 13.534 4.485 1.00 95.88 112 VAL A O 1
ATOM 906 N N . PHE A 1 113 ? -14.677 11.847 3.739 1.00 93.56 113 PH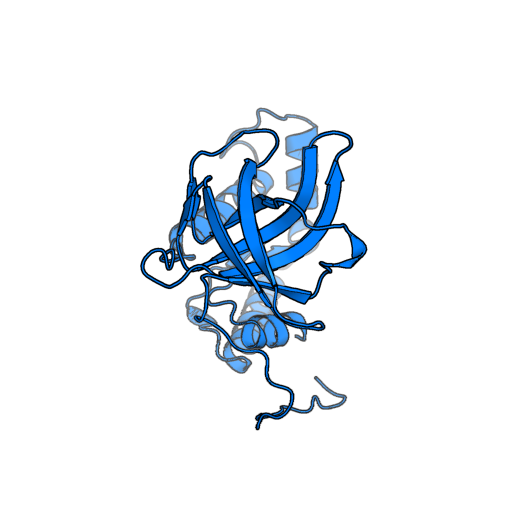E A N 1
ATOM 907 C CA . PHE A 1 113 ? -15.585 12.657 2.941 1.00 93.56 113 PHE A CA 1
ATOM 908 C C . PHE A 1 113 ? -16.965 12.733 3.591 1.00 93.56 113 PHE A C 1
ATOM 910 O O . PHE A 1 113 ? -17.421 11.804 4.249 1.00 93.56 113 PHE A O 1
ATOM 917 N N . SER A 1 114 ? -17.660 13.849 3.383 1.00 92.38 114 SER A N 1
ATOM 918 C CA . SER A 1 114 ? -19.083 13.964 3.700 1.00 92.38 114 SER A CA 1
ATOM 919 C C . SER A 1 114 ? -19.836 14.113 2.391 1.00 92.38 114 SER A C 1
ATOM 921 O O . SER A 1 114 ? -19.627 15.082 1.661 1.00 92.38 114 SER A O 1
ATOM 923 N N . ILE A 1 115 ? -20.677 13.133 2.077 1.00 89.25 115 ILE A N 1
ATOM 924 C CA . ILE A 1 115 ? -21.498 13.131 0.873 1.00 89.25 115 ILE A CA 1
ATOM 925 C C . ILE A 1 115 ? -22.888 13.622 1.260 1.00 89.25 115 ILE A C 1
ATOM 927 O O . ILE A 1 115 ? -23.608 12.971 2.025 1.00 89.25 115 ILE A O 1
ATOM 931 N N . THR A 1 116 ? -23.280 14.772 0.711 1.00 87.88 116 THR A N 1
ATOM 932 C CA . THR A 1 116 ? -24.595 15.372 0.947 1.00 87.88 116 THR A CA 1
ATOM 933 C C . THR A 1 116 ? -25.705 14.362 0.652 1.00 87.88 116 THR A C 1
ATOM 935 O O . THR A 1 116 ? -25.781 13.802 -0.437 1.00 87.88 116 THR A O 1
ATOM 938 N N . GLY A 1 117 ? -26.560 14.107 1.643 1.00 85.12 117 GLY A N 1
ATOM 939 C CA . GLY A 1 117 ? -27.685 13.177 1.520 1.00 85.12 117 GLY A CA 1
ATOM 940 C C . GLY A 1 117 ? -27.343 11.688 1.656 1.00 85.12 117 GLY A C 1
ATOM 941 O O . GLY A 1 117 ? -28.273 10.892 1.734 1.00 85.12 117 GLY A O 1
ATOM 942 N N . ARG A 1 118 ? -26.060 11.295 1.732 1.00 86.44 118 ARG A N 1
ATOM 943 C CA . ARG A 1 118 ? -25.659 9.898 2.002 1.00 86.44 118 ARG A CA 1
ATOM 944 C C . ARG A 1 118 ? -25.028 9.712 3.381 1.00 86.44 118 ARG A C 1
ATOM 946 O O . ARG A 1 118 ? -25.344 8.736 4.051 1.00 86.44 118 ARG A O 1
ATOM 953 N N . GLY A 1 119 ? -24.178 10.644 3.815 1.00 90.81 119 GLY A N 1
ATOM 954 C CA . GLY A 1 119 ? -23.483 10.574 5.105 1.00 90.81 119 GLY A CA 1
ATOM 955 C C . GLY A 1 119 ? -21.963 10.659 4.981 1.00 90.81 119 GLY A C 1
ATOM 956 O O . GLY A 1 119 ? -21.435 11.142 3.978 1.00 90.81 119 GLY A O 1
ATOM 957 N N . THR A 1 120 ? -21.266 10.209 6.023 1.00 96.31 120 THR A N 1
ATOM 958 C CA . THR A 1 120 ? -19.799 10.233 6.102 1.00 96.31 120 THR A CA 1
ATOM 959 C C . THR A 1 120 ? -19.202 8.969 5.499 1.00 96.31 120 THR A C 1
ATOM 961 O O . THR A 1 120 ? -19.603 7.863 5.857 1.00 96.31 120 THR A O 1
ATOM 964 N N . VAL A 1 121 ? -18.231 9.141 4.605 1.00 96.50 121 VAL A N 1
ATOM 965 C CA . VAL A 1 121 ? -17.465 8.063 3.978 1.00 96.50 121 VAL A CA 1
ATOM 966 C C . VAL A 1 121 ? -16.027 8.127 4.465 1.00 96.50 121 VAL A C 1
ATOM 968 O O . VAL A 1 121 ? -15.383 9.165 4.333 1.00 96.50 121 VAL A O 1
ATOM 971 N N . ALA A 1 122 ? -15.528 7.017 4.996 1.00 97.25 122 ALA A N 1
ATOM 972 C CA . ALA A 1 122 ? -14.117 6.835 5.312 1.00 97.25 122 ALA A CA 1
ATOM 973 C C . ALA A 1 122 ? -13.456 5.996 4.218 1.00 97.25 122 ALA A C 1
ATOM 975 O O . ALA A 1 122 ? -13.984 4.942 3.863 1.00 97.25 122 ALA A O 1
ATOM 976 N N . THR A 1 123 ? -12.326 6.453 3.687 1.00 96.88 123 THR A N 1
ATOM 977 C CA . THR A 1 123 ? -11.573 5.729 2.656 1.00 96.88 123 THR A CA 1
ATOM 978 C C . THR A 1 123 ? -10.290 5.144 3.215 1.00 96.88 123 THR A C 1
ATOM 980 O O . THR A 1 123 ? -9.649 5.758 4.070 1.00 96.88 123 THR A O 1
ATOM 983 N N . GLY A 1 124 ? -9.897 3.986 2.696 1.00 96.31 124 GLY A N 1
ATOM 984 C CA . GLY A 1 124 ? -8.591 3.394 2.953 1.00 96.31 124 GLY A CA 1
ATOM 985 C C . GLY A 1 124 ? -8.470 1.981 2.401 1.00 96.31 124 GLY A C 1
ATOM 986 O O . GLY A 1 124 ? -9.425 1.430 1.837 1.00 96.31 124 GLY A O 1
ATOM 987 N N . ARG A 1 125 ? -7.287 1.393 2.577 1.00 95.00 125 ARG A N 1
ATOM 988 C CA . ARG A 1 125 ? -7.054 -0.021 2.284 1.00 95.00 125 ARG A CA 1
ATOM 989 C C . ARG A 1 125 ? -7.500 -0.901 3.446 1.00 95.00 125 ARG A C 1
ATOM 991 O O . ARG A 1 125 ? -7.107 -0.678 4.594 1.00 95.00 125 ARG A O 1
ATOM 998 N N . ILE A 1 126 ? -8.277 -1.946 3.161 1.00 96.00 126 ILE A N 1
ATOM 999 C CA . ILE A 1 126 ? -8.535 -2.997 4.153 1.00 96.00 126 ILE A CA 1
ATOM 1000 C C . ILE A 1 126 ? -7.223 -3.749 4.393 1.00 96.00 126 ILE A C 1
ATOM 1002 O O . ILE A 1 126 ? -6.680 -4.373 3.482 1.00 96.00 126 ILE A O 1
ATOM 1006 N N . GLU A 1 127 ? -6.716 -3.710 5.621 1.00 93.06 127 GLU A N 1
ATOM 1007 C CA . GLU A 1 127 ? -5.473 -4.391 5.995 1.00 93.06 127 GLU A CA 1
ATOM 1008 C C . GLU A 1 127 ? -5.693 -5.893 6.168 1.00 93.06 127 GLU A C 1
ATOM 1010 O O . GLU A 1 127 ? -4.874 -6.710 5.751 1.00 93.06 127 GLU A O 1
ATOM 1015 N N . ARG A 1 128 ? -6.819 -6.271 6.780 1.00 94.75 128 ARG A N 1
ATOM 1016 C CA . ARG A 1 128 ? -7.172 -7.670 7.040 1.00 94.75 128 ARG A CA 1
ATOM 1017 C C . ARG A 1 128 ? -8.675 -7.861 7.227 1.00 94.75 128 ARG A C 1
ATOM 1019 O O . ARG A 1 128 ? -9.392 -6.910 7.536 1.00 94.75 128 ARG A O 1
ATOM 1026 N N . GLY A 1 129 ? -9.114 -9.107 7.084 1.00 95.50 129 GLY A N 1
ATOM 1027 C CA . GLY A 1 129 ? -10.497 -9.541 7.237 1.00 95.50 129 GLY A CA 1
ATOM 1028 C C . GLY A 1 129 ? -11.397 -9.234 6.045 1.00 95.50 129 GLY A C 1
ATOM 1029 O O . GLY A 1 129 ? -10.947 -8.810 4.977 1.00 95.50 129 GLY A O 1
ATOM 1030 N N . ILE A 1 130 ? -12.684 -9.495 6.250 1.00 95.50 130 ILE A N 1
ATOM 1031 C CA . ILE A 1 130 ? -13.777 -9.231 5.311 1.00 95.50 130 ILE A CA 1
ATOM 1032 C C . ILE A 1 130 ? -14.820 -8.389 6.037 1.00 95.50 130 ILE A C 1
ATOM 1034 O O . ILE A 1 130 ? -15.023 -8.547 7.242 1.00 95.50 130 ILE A O 1
ATOM 1038 N N . ILE A 1 131 ? -15.489 -7.514 5.295 1.00 96.81 131 ILE A N 1
ATOM 1039 C CA . ILE A 1 131 ? -16.587 -6.702 5.799 1.00 96.81 131 ILE A CA 1
ATOM 1040 C C . ILE A 1 131 ? -17.735 -6.644 4.797 1.00 96.81 131 ILE A C 1
ATOM 1042 O O . ILE A 1 131 ? -17.511 -6.680 3.586 1.00 96.81 131 ILE A O 1
ATOM 1046 N N . LYS A 1 132 ? -18.969 -6.549 5.291 1.00 97.25 132 LYS A N 1
ATOM 1047 C CA . LYS A 1 132 ? -20.188 -6.499 4.478 1.00 97.25 132 LYS A CA 1
ATOM 1048 C C . LYS A 1 132 ? -21.047 -5.297 4.826 1.00 97.25 132 LYS A C 1
ATOM 1050 O O . LYS A 1 132 ? -20.993 -4.744 5.928 1.00 97.25 132 LYS A O 1
ATOM 1055 N N . VAL A 1 133 ? -21.885 -4.896 3.875 1.00 97.12 133 VAL A N 1
ATOM 1056 C CA . VAL A 1 133 ? -22.926 -3.903 4.152 1.00 97.12 133 VAL A CA 1
ATOM 1057 C C . VAL A 1 133 ? -23.855 -4.440 5.245 1.00 97.12 133 VAL A C 1
ATOM 1059 O O . VAL A 1 133 ? -24.367 -5.552 5.150 1.00 97.12 133 VAL A O 1
ATOM 1062 N N . GLY A 1 134 ? -24.086 -3.636 6.282 1.00 96.31 134 GLY A N 1
ATOM 1063 C CA . GLY A 1 134 ? -24.876 -4.004 7.457 1.00 96.31 134 GLY A CA 1
ATOM 1064 C C . GLY A 1 134 ? -24.053 -4.445 8.668 1.00 96.31 134 GLY A C 1
ATOM 1065 O O . GLY A 1 134 ? -24.608 -4.495 9.767 1.00 96.31 134 GLY A O 1
ATOM 1066 N N . ASP A 1 135 ? -22.750 -4.693 8.513 1.00 97.44 135 ASP A N 1
ATOM 1067 C CA . ASP A 1 135 ? -21.897 -5.062 9.641 1.00 97.44 135 ASP A CA 1
ATOM 1068 C C . ASP A 1 135 ? -21.719 -3.898 10.625 1.00 97.44 135 ASP A C 1
ATOM 1070 O O . ASP A 1 135 ? -21.695 -2.716 10.258 1.00 97.44 135 ASP A O 1
ATOM 1074 N N . THR A 1 136 ? -21.593 -4.251 11.905 1.00 97.75 136 THR A N 1
ATOM 1075 C CA . THR A 1 136 ? -21.242 -3.308 12.974 1.00 97.75 136 THR A CA 1
ATOM 1076 C C . THR A 1 136 ? -19.730 -3.280 13.148 1.00 97.75 136 THR A C 1
ATOM 1078 O O . THR A 1 136 ? -19.106 -4.332 13.268 1.00 97.75 136 THR A O 1
ATOM 1081 N N . ILE A 1 137 ? -19.158 -2.080 13.205 1.00 97.88 137 ILE A N 1
ATOM 1082 C CA . ILE A 1 137 ? -17.724 -1.831 13.380 1.00 97.88 137 ILE A CA 1
ATOM 1083 C C . ILE A 1 137 ? -17.478 -0.774 14.455 1.00 97.88 137 ILE A C 1
ATOM 1085 O O . ILE A 1 137 ? -18.383 -0.028 14.834 1.00 97.88 137 ILE A O 1
ATOM 1089 N N . GLU A 1 138 ? -16.239 -0.691 14.919 1.00 98.25 138 GLU A N 1
ATOM 1090 C CA . GLU A 1 138 ? -15.752 0.345 15.823 1.00 98.25 138 GLU A CA 1
ATOM 1091 C C . GLU A 1 138 ? -14.788 1.285 15.105 1.00 98.25 138 GLU A C 1
ATOM 1093 O O . GLU A 1 138 ? -13.932 0.851 14.335 1.00 98.25 138 GLU A O 1
ATOM 1098 N N . ILE A 1 139 ? -14.928 2.579 15.383 1.00 97.94 139 ILE A N 1
ATOM 1099 C CA . ILE A 1 139 ? -13.953 3.608 15.031 1.00 97.94 139 ILE A CA 1
ATOM 1100 C C . ILE A 1 139 ? -13.027 3.751 16.238 1.00 97.94 139 ILE A C 1
ATOM 1102 O O . ILE A 1 139 ? -13.493 4.118 17.317 1.00 97.94 139 ILE A O 1
ATOM 1106 N N . VAL A 1 140 ? -11.743 3.434 16.073 1.00 97.81 140 VAL A N 1
ATOM 1107 C CA . VAL A 1 140 ? -10.776 3.323 17.176 1.00 97.81 140 VAL A CA 1
ATOM 1108 C C . VAL A 1 140 ? -9.575 4.245 16.954 1.00 97.81 140 VAL A C 1
ATOM 1110 O O . VAL A 1 140 ? -9.064 4.358 15.840 1.00 97.81 140 VAL A O 1
ATOM 1113 N N . GLY A 1 141 ? -9.085 4.853 18.039 1.00 95.94 141 GLY A N 1
ATOM 1114 C CA . GLY A 1 141 ? -7.871 5.679 18.063 1.00 95.94 141 GLY A CA 1
ATOM 1115 C C . GLY A 1 141 ? -8.163 7.178 18.061 1.00 95.94 141 GLY A C 1
ATOM 1116 O O . GLY A 1 141 ? -9.212 7.595 17.595 1.00 95.94 141 GLY A O 1
ATOM 1117 N N . LEU A 1 142 ? -7.235 7.987 18.586 1.00 94.06 142 LEU A N 1
ATOM 1118 C CA . LEU A 1 142 ? -7.280 9.463 18.711 1.00 94.06 142 LEU A CA 1
ATOM 1119 C C . LEU A 1 142 ? -8.418 10.055 19.573 1.00 94.06 142 LEU A C 1
ATOM 1121 O O . LEU A 1 142 ? -8.180 10.994 20.330 1.00 94.06 142 LEU A O 1
ATOM 1125 N N . LYS A 1 143 ? -9.633 9.510 19.491 1.00 93.25 143 LYS A N 1
ATOM 1126 C CA . LYS A 1 143 ? -10.843 9.903 20.229 1.00 93.25 143 LYS A CA 1
ATOM 1127 C C . LYS A 1 143 ? -11.442 8.684 20.940 1.00 93.25 143 LYS A C 1
ATOM 1129 O O . LYS A 1 143 ? -10.899 7.581 20.870 1.00 93.25 143 LYS A O 1
ATOM 1134 N N . GLU A 1 144 ? -12.553 8.890 21.645 1.00 93.19 144 GLU A N 1
ATOM 1135 C CA . GLU A 1 144 ? -13.307 7.793 22.257 1.00 93.19 144 GLU A CA 1
ATOM 1136 C C . GLU A 1 144 ? -13.811 6.807 21.197 1.00 93.19 144 GLU A C 1
ATOM 1138 O O . GLU A 1 144 ? -14.327 7.208 20.150 1.00 93.19 144 GLU A O 1
ATOM 1143 N N . THR A 1 145 ? -13.671 5.511 21.486 1.00 96.31 145 THR A N 1
ATOM 1144 C CA . THR A 1 145 ? -14.146 4.449 20.601 1.00 96.31 145 THR A CA 1
ATOM 1145 C C . THR A 1 145 ? -15.661 4.524 20.452 1.00 96.31 145 THR A C 1
ATOM 1147 O O . THR A 1 145 ? -16.395 4.541 21.440 1.00 96.31 145 THR A O 1
ATOM 1150 N N . LYS A 1 146 ? -16.136 4.517 19.205 1.00 95.44 146 LYS A N 1
ATOM 1151 C CA . LYS A 1 146 ? -17.563 4.587 18.879 1.00 95.44 146 LYS A CA 1
ATOM 1152 C C . LYS A 1 146 ? -17.945 3.471 17.919 1.00 95.44 146 LYS A C 1
ATOM 1154 O O . LYS A 1 146 ? -17.281 3.268 16.904 1.00 95.44 146 LYS A O 1
ATOM 1159 N N . SER A 1 147 ? -19.046 2.783 18.207 1.00 97.00 147 SER A N 1
ATOM 1160 C CA . SER A 1 147 ? -19.613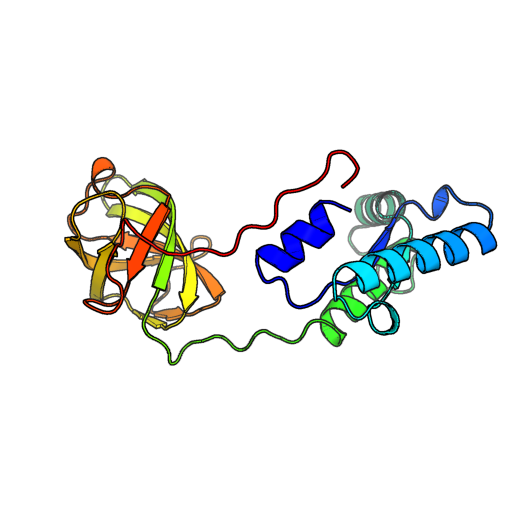 1.790 17.294 1.00 97.00 147 SER A CA 1
ATOM 1161 C C . SER A 1 147 ? -20.511 2.448 16.245 1.00 97.00 147 SER A C 1
ATOM 1163 O O . SER A 1 147 ? -21.255 3.390 16.527 1.00 97.00 147 SER A O 1
ATOM 1165 N N . THR A 1 148 ? -20.473 1.927 15.026 1.00 97.19 148 THR A N 1
ATOM 1166 C CA . THR A 1 148 ? -21.348 2.333 13.923 1.00 97.19 148 THR A CA 1
ATOM 1167 C C . THR A 1 148 ? -21.670 1.131 13.037 1.00 97.19 148 THR A C 1
ATOM 1169 O O . THR A 1 148 ? -21.097 0.055 13.188 1.00 97.19 148 THR A O 1
ATOM 1172 N N . THR A 1 149 ? -22.613 1.306 12.117 1.00 97.38 149 THR A N 1
ATOM 1173 C CA . THR A 1 149 ? -23.013 0.289 11.145 1.00 97.38 149 THR A CA 1
ATOM 1174 C C . THR A 1 149 ? -22.666 0.760 9.746 1.00 97.38 149 THR A C 1
ATOM 1176 O O . THR A 1 149 ? -22.908 1.919 9.392 1.00 97.38 149 THR A O 1
ATOM 1179 N N . ILE A 1 150 ? -22.154 -0.158 8.938 1.00 97.31 150 ILE A N 1
ATOM 1180 C CA . ILE A 1 150 ? -21.836 0.085 7.537 1.00 97.31 150 ILE A CA 1
ATOM 1181 C C . ILE A 1 150 ? -23.124 0.110 6.729 1.00 97.31 150 ILE A C 1
ATOM 1183 O O . ILE A 1 150 ? -23.914 -0.831 6.759 1.00 97.31 150 ILE A O 1
ATOM 1187 N N . THR A 1 151 ? -23.337 1.184 5.977 1.00 96.50 151 THR A N 1
ATOM 1188 C CA . THR A 1 151 ? -24.517 1.336 5.111 1.00 96.50 151 THR A CA 1
ATOM 1189 C C . THR A 1 151 ? -24.198 1.250 3.628 1.00 96.50 151 THR A C 1
ATOM 1191 O O . THR A 1 151 ? -25.120 1.227 2.822 1.00 96.50 151 THR A O 1
ATOM 1194 N N . GLY A 1 152 ? -22.920 1.198 3.259 1.00 96.25 152 GLY A N 1
ATOM 1195 C CA . GLY A 1 152 ? -22.494 1.036 1.875 1.00 96.25 152 GLY A CA 1
ATOM 1196 C C . GLY A 1 152 ? -20.987 0.860 1.761 1.00 96.25 152 GLY A C 1
ATOM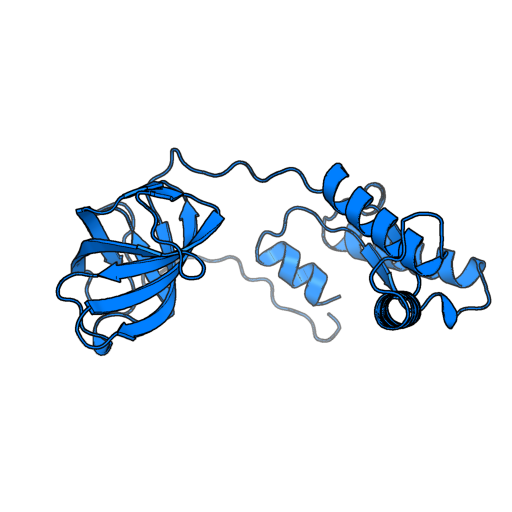 1197 O O . GLY A 1 152 ? -20.238 1.380 2.590 1.00 96.25 152 GLY A O 1
ATOM 1198 N N . LEU A 1 153 ? -20.572 0.137 0.725 1.00 97.12 153 LEU A N 1
ATOM 1199 C CA . LEU A 1 153 ? -19.182 -0.058 0.327 1.00 97.12 153 LEU A CA 1
ATOM 1200 C C . LEU A 1 153 ? -19.051 0.357 -1.143 1.00 97.12 153 LEU A C 1
ATOM 1202 O O . LEU A 1 153 ? -19.878 -0.029 -1.974 1.00 97.12 153 LEU A O 1
ATOM 1206 N N . GLU A 1 154 ? -18.033 1.149 -1.470 1.00 94.25 154 GLU A N 1
ATOM 1207 C CA . GLU A 1 154 ? -17.759 1.577 -2.845 1.00 94.25 154 GLU A CA 1
ATOM 1208 C C . GLU A 1 154 ? -16.264 1.479 -3.182 1.00 94.25 154 GLU A C 1
ATOM 1210 O O . GLU A 1 154 ? -15.410 1.870 -2.392 1.00 94.25 154 GLU A O 1
ATOM 1215 N N . MET A 1 155 ? -15.946 1.011 -4.390 1.00 92.81 155 MET A N 1
ATOM 1216 C CA . MET A 1 155 ? -14.600 1.014 -4.973 1.00 92.81 155 MET A CA 1
ATOM 1217 C C . MET A 1 155 ? -14.680 1.616 -6.376 1.00 92.81 155 MET A C 1
ATOM 1219 O O . MET A 1 155 ? -15.388 1.086 -7.228 1.00 92.81 155 MET A O 1
ATOM 1223 N N . PHE A 1 156 ? -13.977 2.724 -6.639 1.00 84.44 156 PHE A N 1
ATOM 1224 C CA . PHE A 1 156 ? -13.948 3.381 -7.960 1.00 84.44 156 PHE A CA 1
ATOM 1225 C C . PHE A 1 156 ? -15.338 3.539 -8.620 1.00 84.44 156 PHE A C 1
ATOM 1227 O O . PHE A 1 156 ? -15.562 3.085 -9.740 1.00 84.44 156 PHE A O 1
ATOM 1234 N N . GLN A 1 157 ? -16.287 4.176 -7.919 1.00 80.69 157 GLN A N 1
ATOM 1235 C CA . GLN A 1 157 ? -17.676 4.395 -8.375 1.00 80.69 157 GLN A CA 1
ATOM 1236 C C . GLN A 1 157 ? -18.503 3.114 -8.606 1.00 80.69 157 GLN A C 1
ATOM 1238 O O . GLN A 1 157 ? -19.591 3.177 -9.178 1.00 80.69 157 GLN A O 1
ATOM 1243 N N . LYS A 1 158 ? -18.023 1.953 -8.153 1.00 89.88 158 LYS A N 1
ATOM 1244 C CA . LYS A 1 158 ? -18.776 0.696 -8.150 1.00 89.88 158 LYS A CA 1
ATOM 1245 C C . LYS A 1 158 ? -19.191 0.357 -6.729 1.00 89.88 158 LYS A C 1
ATOM 1247 O O . LYS A 1 158 ? -18.363 0.374 -5.822 1.00 89.88 158 LYS A O 1
ATOM 1252 N N . THR A 1 159 ? -20.465 0.038 -6.547 1.00 93.12 159 THR A N 1
ATOM 1253 C CA . THR A 1 159 ? -20.984 -0.476 -5.278 1.00 93.12 159 THR A CA 1
ATOM 1254 C C . THR A 1 159 ? -20.538 -1.920 -5.085 1.00 93.12 159 THR A C 1
ATOM 1256 O O . THR A 1 159 ? -20.525 -2.696 -6.041 1.00 93.12 159 THR A O 1
ATOM 1259 N N . LEU A 1 160 ? -20.174 -2.262 -3.852 1.00 93.25 160 LEU A N 1
ATOM 1260 C CA . LEU A 1 160 ? -19.770 -3.602 -3.448 1.00 93.25 160 LEU A CA 1
ATOM 1261 C C . LEU A 1 160 ? -20.707 -4.123 -2.353 1.00 93.25 160 LEU A C 1
ATOM 1263 O O . LEU A 1 160 ? -21.135 -3.361 -1.485 1.00 93.25 160 LEU A O 1
ATOM 1267 N N . ASP A 1 161 ? -20.983 -5.426 -2.372 1.00 91.81 161 ASP A N 1
ATOM 1268 C CA . ASP A 1 161 ? -21.718 -6.102 -1.294 1.00 91.81 161 ASP A CA 1
ATOM 1269 C C . ASP A 1 161 ? -20.785 -6.491 -0.134 1.00 91.81 161 ASP A C 1
ATOM 1271 O O . ASP A 1 161 ? -21.173 -6.459 1.038 1.00 91.81 161 ASP A O 1
ATOM 1275 N N . GLU A 1 162 ? -19.533 -6.818 -0.464 1.00 95.19 162 GLU A N 1
ATOM 1276 C CA . GLU A 1 162 ? -18.467 -7.149 0.476 1.00 95.19 162 GLU A CA 1
ATOM 1277 C C . GLU A 1 162 ? -17.137 -6.511 0.054 1.00 95.19 162 GLU A C 1
ATOM 1279 O O . GLU A 1 162 ? -16.878 -6.309 -1.132 1.00 95.19 162 GLU A O 1
ATOM 1284 N N . GLY A 1 163 ? -16.305 -6.182 1.039 1.00 94.94 163 GLY A N 1
ATOM 1285 C CA . GLY A 1 163 ? -14.925 -5.741 0.859 1.00 94.94 163 GLY A CA 1
ATOM 1286 C C . GLY A 1 163 ? -13.982 -6.677 1.601 1.00 94.94 163 GLY A C 1
ATOM 1287 O O . GLY A 1 163 ? -14.324 -7.191 2.669 1.00 94.94 163 GLY A O 1
ATOM 1288 N N . MET A 1 164 ? -12.795 -6.908 1.051 1.00 95.00 164 MET A N 1
ATOM 1289 C CA . MET A 1 164 ? -11.817 -7.829 1.629 1.00 95.00 164 MET A CA 1
ATOM 1290 C C . MET A 1 164 ? -10.420 -7.217 1.720 1.00 95.00 164 MET A C 1
ATOM 1292 O O . MET A 1 164 ? -10.109 -6.220 1.074 1.00 95.00 164 MET A O 1
ATOM 1296 N N . ALA A 1 165 ? -9.558 -7.841 2.523 1.00 94.19 165 ALA A N 1
ATOM 1297 C CA . ALA A 1 165 ? -8.159 -7.450 2.669 1.00 94.19 165 ALA A CA 1
ATOM 1298 C C . ALA A 1 165 ? -7.473 -7.182 1.313 1.00 94.19 165 ALA A C 1
ATOM 1300 O O . ALA A 1 165 ? -7.506 -8.019 0.409 1.00 94.19 165 ALA A O 1
ATOM 1301 N N . GLY A 1 166 ? -6.834 -6.018 1.195 1.00 90.38 166 GLY A N 1
ATOM 1302 C CA . GLY A 1 166 ? -6.185 -5.515 -0.018 1.00 90.38 166 GLY A CA 1
ATOM 1303 C C . GLY A 1 166 ? -7.037 -4.557 -0.855 1.00 90.38 166 GLY A C 1
ATOM 1304 O O . GLY A 1 166 ? -6.484 -3.849 -1.694 1.00 90.38 166 GLY A O 1
ATOM 1305 N N . ASP A 1 167 ? -8.347 -4.489 -0.626 1.00 93.62 167 ASP A N 1
ATOM 1306 C CA . ASP A 1 167 ? -9.230 -3.596 -1.370 1.00 93.62 167 ASP A CA 1
ATOM 1307 C C . ASP A 1 167 ? -9.095 -2.141 -0.883 1.00 93.62 167 ASP A C 1
ATOM 1309 O O . ASP A 1 167 ? -9.131 -1.872 0.320 1.00 93.62 167 ASP A O 1
ATOM 1313 N N . ASN A 1 168 ? -8.977 -1.197 -1.823 1.00 94.56 168 ASN A N 1
ATOM 1314 C CA . ASN A 1 168 ? -9.036 0.245 -1.558 1.00 94.56 168 ASN A CA 1
ATOM 1315 C C . ASN A 1 168 ? -10.476 0.725 -1.737 1.00 94.56 168 ASN A C 1
ATOM 1317 O O . ASN A 1 168 ? -10.954 0.824 -2.870 1.00 94.56 168 ASN A O 1
ATOM 1321 N N . ILE A 1 169 ? -11.175 0.999 -0.636 1.00 96.62 169 ILE A N 1
ATOM 1322 C CA . ILE A 1 169 ? -12.620 1.250 -0.662 1.00 96.62 169 ILE A CA 1
ATOM 1323 C C . ILE A 1 169 ? -13.018 2.480 0.150 1.00 96.62 169 ILE A C 1
ATOM 1325 O O . ILE A 1 169 ? -12.298 2.927 1.040 1.00 96.62 169 ILE A O 1
ATOM 1329 N N . GLY A 1 170 ? -14.201 3.010 -0.150 1.00 97.12 170 GLY A N 1
ATOM 1330 C CA . GLY A 1 170 ? -14.945 3.919 0.709 1.00 97.12 170 GLY A CA 1
ATOM 1331 C C . GLY A 1 170 ? -16.027 3.165 1.479 1.00 97.12 170 GLY A C 1
ATOM 1332 O O . GLY A 1 170 ? -16.844 2.464 0.881 1.00 97.12 170 GLY A O 1
ATOM 1333 N N . ILE A 1 171 ? -16.056 3.338 2.799 1.00 97.75 171 ILE A N 1
ATOM 1334 C CA . ILE A 1 171 ? -17.071 2.778 3.695 1.00 97.75 171 ILE A CA 1
ATOM 1335 C C . ILE A 1 171 ? -17.994 3.900 4.167 1.00 97.75 171 ILE A C 1
ATOM 1337 O O . ILE A 1 171 ? -17.552 4.843 4.824 1.00 97.75 171 ILE A O 1
ATOM 1341 N N . LEU A 1 172 ? -19.285 3.792 3.850 1.00 97.06 172 LEU A N 1
ATOM 1342 C CA . LEU A 1 172 ? -20.315 4.723 4.308 1.00 97.06 172 LEU A CA 1
ATOM 1343 C C . LEU A 1 172 ? -20.781 4.343 5.721 1.00 97.06 172 LEU A C 1
ATOM 1345 O O . LEU A 1 172 ? -21.252 3.225 5.947 1.00 97.06 172 LEU A O 1
ATOM 1349 N N . LEU A 1 173 ? -20.682 5.291 6.654 1.00 97.31 173 LEU A N 1
ATOM 1350 C CA . LEU A 1 173 ? -20.914 5.078 8.083 1.00 97.31 173 LEU A CA 1
ATOM 1351 C C . LEU A 1 173 ? -22.230 5.706 8.553 1.00 97.31 173 LEU A C 1
ATOM 1353 O O . LEU A 1 173 ? -22.502 6.890 8.326 1.00 97.31 173 LEU A O 1
ATOM 1357 N N . ARG A 1 174 ? -23.042 4.930 9.279 1.00 96.06 174 ARG A N 1
ATOM 1358 C CA . ARG A 1 174 ? -24.317 5.405 9.826 1.00 96.06 174 ARG A CA 1
ATOM 1359 C C . ARG A 1 174 ? -24.113 6.312 11.037 1.00 96.06 174 ARG A C 1
ATOM 1361 O O . ARG A 1 174 ? -23.555 5.895 12.049 1.00 96.06 174 ARG A O 1
ATOM 1368 N N . GLY A 1 175 ? -24.679 7.518 10.983 1.00 92.94 175 GLY A N 1
ATOM 1369 C CA . GLY A 1 175 ? -24.771 8.399 12.156 1.00 92.94 175 GLY A CA 1
ATOM 1370 C C . GLY A 1 175 ? -23.418 8.894 12.677 1.00 92.94 175 GLY A C 1
ATOM 1371 O O . GLY A 1 175 ? -23.305 9.239 13.852 1.00 92.94 175 GLY A O 1
ATOM 1372 N N . VAL A 1 176 ? -22.405 8.902 11.811 1.00 95.50 176 VAL A N 1
ATOM 1373 C CA . VAL A 1 176 ? -21.072 9.439 12.091 1.00 95.50 176 VAL A CA 1
ATOM 1374 C C . VAL A 1 176 ? -20.953 10.766 11.362 1.00 95.50 176 VAL A C 1
ATOM 1376 O O . VAL A 1 176 ? -21.237 10.851 10.165 1.00 95.50 176 VAL A O 1
ATOM 1379 N N . GLN A 1 177 ? -20.566 11.811 12.079 1.00 93.50 177 GLN A N 1
ATOM 1380 C CA . GLN A 1 177 ? -20.244 13.116 11.516 1.00 93.50 177 GLN A CA 1
ATOM 1381 C C . GLN A 1 177 ? -18.766 13.178 11.115 1.00 93.50 177 GLN A C 1
ATOM 1383 O O . GLN A 1 177 ? -17.920 12.495 11.688 1.00 93.50 177 GLN A O 1
ATOM 1388 N N . LYS A 1 178 ? -18.429 14.047 10.155 1.00 92.38 178 LYS A N 1
ATOM 1389 C CA . LYS A 1 178 ? -17.051 14.194 9.654 1.00 92.38 178 LYS A CA 1
ATOM 1390 C C . LYS A 1 178 ? -16.033 14.558 10.748 1.00 92.38 178 LYS A C 1
ATOM 1392 O O . LYS A 1 178 ? -14.870 14.221 10.620 1.00 92.38 178 LYS A O 1
ATOM 1397 N N . ASN A 1 179 ? -16.436 15.253 11.808 1.00 93.12 179 ASN A N 1
ATOM 1398 C CA . ASN A 1 179 ? -15.560 15.608 12.933 1.00 93.12 179 ASN A CA 1
ATOM 1399 C C . ASN A 1 179 ? -15.354 14.462 13.944 1.00 93.12 179 ASN A C 1
ATOM 1401 O O . ASN A 1 179 ? -14.481 14.572 14.806 1.00 93.12 179 ASN A O 1
ATOM 1405 N N . GLU A 1 180 ? -16.136 13.385 13.861 1.00 94.19 180 GLU A N 1
ATOM 1406 C CA . GLU A 1 180 ? -16.045 12.217 14.749 1.00 94.19 180 GLU A CA 1
ATOM 1407 C C . GLU A 1 180 ? -15.067 11.153 14.234 1.00 94.19 180 GLU A C 1
ATOM 1409 O O . GLU A 1 180 ? -14.738 10.224 14.964 1.00 94.19 180 GLU A O 1
ATOM 1414 N N . ILE A 1 181 ? -14.585 11.292 12.997 1.00 96.69 181 ILE A N 1
ATOM 1415 C CA . ILE A 1 181 ? -13.644 10.373 12.359 1.00 96.69 181 ILE A CA 1
ATOM 1416 C C . ILE A 1 181 ? -12.592 11.161 11.583 1.00 96.69 181 ILE A C 1
ATOM 1418 O O . ILE A 1 181 ? -12.912 12.126 10.895 1.00 96.69 181 ILE A O 1
ATOM 1422 N N . GLU A 1 182 ? -11.328 10.771 11.698 1.00 96.12 182 GLU A N 1
ATOM 1423 C CA . GLU A 1 182 ? -10.224 11.454 11.028 1.00 96.12 182 GLU A CA 1
ATOM 1424 C C . GLU A 1 182 ? -9.119 10.486 10.611 1.00 96.12 182 GLU A C 1
ATOM 1426 O O . GLU A 1 182 ? -9.065 9.335 11.052 1.00 96.12 182 GLU A O 1
ATOM 1431 N N . ARG A 1 183 ? -8.239 10.967 9.730 1.00 96.88 183 ARG A N 1
ATOM 1432 C CA . ARG A 1 183 ? -7.068 10.219 9.275 1.00 96.88 183 ARG A CA 1
ATOM 1433 C C . ARG A 1 183 ? -6.214 9.786 10.468 1.00 96.88 183 ARG A C 1
ATOM 1435 O O . ARG A 1 183 ? -5.927 10.590 11.351 1.00 96.88 183 ARG A O 1
ATOM 1442 N N . GLY A 1 184 ? -5.766 8.532 10.447 1.00 94.25 184 GLY A N 1
ATOM 1443 C CA . GLY A 1 184 ? -4.975 7.927 11.523 1.00 94.25 184 GLY A CA 1
ATOM 1444 C C . GLY A 1 184 ? -5.801 7.153 12.554 1.00 94.25 184 GLY A C 1
ATOM 1445 O O . GLY A 1 184 ? -5.226 6.414 13.348 1.00 94.25 184 GLY A O 1
ATOM 1446 N N . MET A 1 185 ? -7.133 7.261 12.518 1.00 97.56 185 MET A N 1
ATOM 1447 C CA . MET A 1 185 ? -8.017 6.297 13.181 1.00 97.56 185 MET A CA 1
ATOM 1448 C C . MET A 1 185 ? -8.098 4.998 12.367 1.00 97.56 185 MET A C 1
ATOM 1450 O O . MET A 1 185 ? -7.698 4.943 11.199 1.00 97.56 185 MET A O 1
ATOM 1454 N N . VAL A 1 186 ? -8.657 3.949 12.967 1.00 97.88 186 VAL A N 1
ATOM 1455 C CA . VAL A 1 186 ? -8.924 2.675 12.289 1.00 97.88 186 VAL A CA 1
ATOM 1456 C C . VAL A 1 186 ? -10.392 2.288 12.414 1.00 97.88 186 VAL A C 1
ATOM 1458 O O . VAL A 1 186 ? -11.033 2.557 13.430 1.00 97.88 186 VAL A O 1
ATOM 1461 N N . LEU A 1 187 ? -10.917 1.637 11.379 1.00 98.12 187 LEU A N 1
ATOM 1462 C CA . LEU A 1 187 ? -12.177 0.909 11.433 1.00 98.12 187 LEU A CA 1
ATOM 1463 C C . LEU A 1 187 ? -11.864 -0.553 11.726 1.00 98.12 187 LEU A C 1
ATOM 1465 O O . LEU A 1 187 ? -11.071 -1.166 11.013 1.00 98.12 187 LEU A O 1
ATOM 1469 N N . ALA A 1 188 ? -12.471 -1.110 12.765 1.00 97.94 188 ALA A N 1
ATOM 1470 C CA . ALA A 1 188 ? -12.182 -2.467 13.199 1.00 97.94 188 ALA A CA 1
ATOM 1471 C C . ALA A 1 188 ? -13.450 -3.240 13.538 1.00 97.94 188 ALA A C 1
ATOM 1473 O O . ALA A 1 188 ? -14.484 -2.666 13.887 1.00 97.94 188 ALA A O 1
ATOM 1474 N N . GLN A 1 189 ? -13.361 -4.566 13.474 1.00 96.94 189 GLN A N 1
ATOM 1475 C CA . GLN A 1 189 ? -14.384 -5.412 14.072 1.00 96.94 189 GLN A CA 1
ATOM 1476 C C . GLN A 1 189 ? -14.482 -5.111 15.584 1.00 96.94 189 GLN A C 1
ATOM 1478 O O . GLN A 1 189 ? -13.439 -4.923 16.225 1.00 96.94 189 GLN A O 1
ATOM 1483 N N . PRO A 1 190 ? -15.690 -5.075 16.178 1.00 97.06 190 PRO A N 1
ATOM 1484 C CA . PRO A 1 190 ? -15.849 -4.670 17.569 1.00 97.06 190 PRO A CA 1
ATOM 1485 C C . PRO A 1 190 ? -15.035 -5.522 18.545 1.00 97.06 190 PRO A C 1
ATOM 1487 O O . PRO A 1 190 ? -15.026 -6.749 18.434 1.00 97.06 190 PRO A O 1
ATOM 1490 N N . ASN A 1 191 ? -14.396 -4.880 19.524 1.00 94.00 191 ASN A N 1
ATOM 1491 C CA . ASN A 1 191 ? -13.562 -5.512 20.556 1.00 94.00 191 ASN A CA 1
ATOM 1492 C C . ASN A 1 191 ? -12.328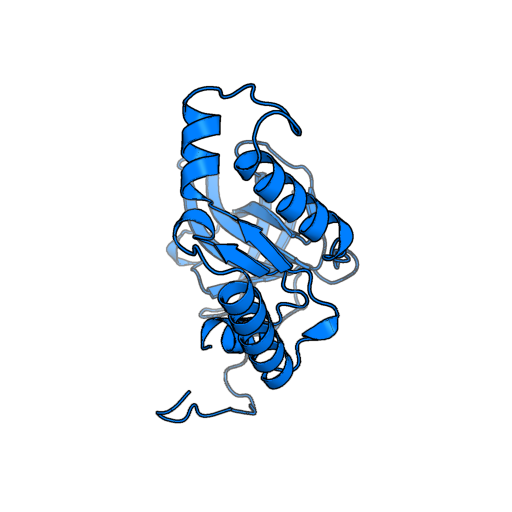 -6.268 20.030 1.00 94.00 191 ASN A C 1
ATOM 1494 O O . ASN A 1 191 ? -11.797 -7.139 20.720 1.00 94.00 191 ASN A O 1
ATOM 1498 N N . THR A 1 192 ? -11.859 -5.971 18.815 1.00 94.94 192 THR A N 1
ATOM 1499 C CA . THR A 1 192 ? -10.686 -6.657 18.232 1.00 94.94 192 THR A CA 1
ATOM 1500 C C . THR A 1 192 ? -9.399 -5.840 18.280 1.00 94.94 192 THR A C 1
ATOM 1502 O O . THR A 1 192 ? -8.318 -6.384 18.049 1.00 94.94 192 THR A O 1
ATOM 1505 N N . ILE A 1 193 ? -9.495 -4.550 18.604 1.00 93.75 193 ILE A N 1
ATOM 1506 C CA . ILE A 1 193 ? -8.355 -3.661 18.807 1.00 93.75 193 ILE A CA 1
ATOM 1507 C C . ILE A 1 193 ? -8.696 -2.621 19.875 1.00 93.75 193 ILE A C 1
ATOM 1509 O O . ILE A 1 193 ? -9.797 -2.076 19.897 1.00 93.75 193 ILE A O 1
ATOM 1513 N N . THR A 1 194 ? -7.743 -2.340 20.759 1.00 93.69 194 THR A N 1
ATOM 1514 C CA . THR A 1 194 ? -7.854 -1.295 21.781 1.00 93.69 194 THR A CA 1
ATOM 1515 C C . THR A 1 194 ? -6.767 -0.248 21.564 1.00 93.69 194 THR A C 1
ATOM 1517 O O . THR A 1 194 ? -5.640 -0.613 21.229 1.00 93.69 194 THR A O 1
ATOM 1520 N N . PRO A 1 195 ? -7.061 1.051 21.731 1.00 95.06 195 PRO A N 1
ATOM 1521 C CA . PRO A 1 195 ? -6.042 2.082 21.613 1.00 95.06 195 PRO A CA 1
ATOM 1522 C C . PRO A 1 195 ? -5.116 2.050 22.838 1.00 95.06 195 PRO A C 1
ATOM 1524 O O . PRO A 1 195 ? -5.568 1.865 23.968 1.00 95.06 195 PRO A O 1
ATOM 1527 N N . HIS A 1 196 ? -3.820 2.267 22.618 1.00 94.88 196 HIS A N 1
ATOM 1528 C CA . HIS A 1 196 ? -2.800 2.310 23.668 1.00 94.88 196 HIS A CA 1
ATOM 1529 C C . HIS A 1 196 ? -2.008 3.621 23.584 1.00 94.88 196 HIS A C 1
ATOM 1531 O O . HIS A 1 196 ? -1.809 4.160 22.498 1.00 94.88 196 HIS A O 1
ATOM 1537 N N . THR A 1 197 ? -1.555 4.135 24.730 1.00 95.00 197 THR A N 1
ATOM 1538 C CA . THR A 1 197 ? -0.757 5.376 24.828 1.00 95.00 197 THR A CA 1
ATOM 1539 C C . THR A 1 197 ? 0.666 5.146 25.333 1.00 95.00 197 THR A C 1
ATOM 1541 O O . THR A 1 197 ? 1.501 6.042 25.241 1.00 95.00 197 THR A O 1
ATOM 1544 N N . GLN A 1 198 ? 0.951 3.958 25.865 1.00 95.94 198 GLN A N 1
ATOM 1545 C CA . GLN A 1 198 ? 2.263 3.552 26.358 1.00 95.94 198 GLN A CA 1
ATOM 1546 C C . GLN A 1 198 ? 2.630 2.220 25.715 1.00 95.94 198 GLN A C 1
ATOM 1548 O O . GLN A 1 198 ? 1.816 1.296 25.693 1.00 95.94 198 GLN A O 1
ATOM 1553 N N . PHE A 1 199 ? 3.842 2.142 25.180 1.00 96.12 199 PHE A N 1
ATOM 1554 C CA . PHE A 1 199 ? 4.402 0.951 24.559 1.00 96.12 199 PHE A CA 1
ATOM 1555 C C . PHE A 1 199 ? 5.924 0.982 24.700 1.00 96.12 199 PHE A C 1
ATOM 1557 O O . PHE A 1 199 ? 6.520 2.050 24.848 1.00 96.12 199 PHE A O 1
ATOM 1564 N N . GLU A 1 200 ? 6.542 -0.190 24.652 1.00 95.44 200 GLU A N 1
ATOM 1565 C CA . GLU A 1 200 ? 7.987 -0.326 24.496 1.00 95.44 200 GLU A CA 1
ATOM 1566 C C . GLU A 1 200 ? 8.294 -0.491 23.007 1.00 95.44 200 GLU A C 1
ATOM 1568 O O . GLU A 1 200 ? 7.560 -1.176 22.291 1.00 95.44 200 GLU A O 1
ATOM 1573 N N . ALA A 1 201 ? 9.351 0.160 22.528 1.00 93.88 201 ALA A N 1
ATOM 1574 C CA . ALA A 1 201 ? 9.779 0.062 21.141 1.00 93.88 201 ALA A CA 1
ATOM 1575 C C . ALA A 1 201 ? 11.295 -0.020 21.039 1.00 93.88 201 ALA A C 1
ATOM 1577 O O . ALA A 1 201 ? 12.026 0.624 21.792 1.00 93.88 201 ALA A O 1
ATOM 1578 N N . GLU A 1 202 ? 11.742 -0.789 20.056 1.00 87.56 202 GLU A N 1
ATOM 1579 C CA . GLU A 1 202 ? 13.115 -0.774 19.587 1.00 87.56 202 GLU A CA 1
ATOM 1580 C C . GLU A 1 202 ? 13.233 0.291 18.494 1.00 87.56 202 GLU A C 1
ATOM 1582 O O . GLU A 1 202 ? 12.449 0.311 17.544 1.00 87.56 202 GLU A O 1
ATOM 1587 N N . VAL A 1 203 ? 14.169 1.225 18.663 1.00 88.31 203 VAL A N 1
ATOM 1588 C CA . VAL A 1 203 ? 14.329 2.371 17.764 1.00 88.31 203 VAL A CA 1
ATOM 1589 C C . VAL A 1 203 ? 15.733 2.354 17.185 1.00 88.31 203 VAL A C 1
ATOM 1591 O O . VAL A 1 203 ? 16.717 2.374 17.922 1.00 88.31 203 VAL A O 1
ATOM 1594 N N . TYR A 1 204 ? 15.815 2.371 15.858 1.00 82.62 204 TYR A N 1
ATOM 1595 C CA . TYR A 1 204 ? 17.062 2.578 15.135 1.00 82.62 204 TYR A CA 1
ATOM 1596 C C . TYR A 1 204 ? 17.240 4.068 14.821 1.00 82.62 204 TYR A C 1
ATOM 1598 O O . TYR A 1 204 ? 16.386 4.676 14.173 1.00 82.62 204 TYR A O 1
ATOM 1606 N N . ILE A 1 205 ? 18.332 4.666 15.302 1.00 86.88 205 ILE A N 1
ATOM 1607 C CA . ILE A 1 205 ? 18.645 6.083 15.084 1.00 86.88 205 ILE A CA 1
ATOM 1608 C C . ILE A 1 205 ? 19.609 6.198 13.908 1.00 86.88 205 ILE A C 1
ATOM 1610 O O . ILE A 1 205 ? 20.745 5.737 14.003 1.00 86.88 205 ILE A O 1
ATOM 1614 N N . LEU A 1 206 ? 19.152 6.836 12.828 1.00 83.12 206 LEU A N 1
ATOM 1615 C CA . LEU A 1 206 ? 19.966 7.063 11.637 1.00 83.12 206 LEU A CA 1
ATOM 1616 C C . LEU A 1 206 ? 21.202 7.899 11.960 1.00 83.12 206 LEU A C 1
ATOM 1618 O O . LEU A 1 206 ? 21.130 8.906 12.674 1.00 83.12 206 LEU A O 1
ATOM 1622 N N . THR A 1 207 ? 22.335 7.495 11.397 1.00 85.00 207 THR A N 1
ATOM 1623 C CA . THR A 1 207 ? 23.545 8.313 11.413 1.00 85.00 207 THR A CA 1
ATOM 1624 C C . THR A 1 207 ? 23.470 9.403 10.341 1.00 85.00 207 THR A C 1
ATOM 1626 O O . THR A 1 207 ? 22.643 9.363 9.440 1.00 85.00 207 THR A O 1
ATOM 1629 N N . LYS A 1 208 ? 24.348 10.412 10.412 1.00 85.06 208 LYS A N 1
ATOM 1630 C CA . LYS A 1 208 ? 24.422 11.474 9.386 1.00 85.06 208 LYS A CA 1
ATOM 1631 C C . LYS A 1 208 ? 24.784 10.933 7.992 1.00 85.06 208 LYS A C 1
ATOM 1633 O O . LYS A 1 208 ? 24.552 11.604 6.991 1.00 85.06 208 LYS A O 1
ATOM 1638 N N . GLU A 1 209 ? 25.447 9.785 7.955 1.00 75.19 209 GLU A N 1
ATOM 1639 C CA . GLU A 1 209 ? 26.025 9.177 6.756 1.00 75.19 209 GLU A CA 1
ATOM 1640 C C . GLU A 1 209 ? 25.046 8.220 6.052 1.00 75.19 209 GLU A C 1
ATOM 1642 O O . GLU A 1 209 ? 25.353 7.733 4.962 1.00 75.19 209 GLU A O 1
ATOM 1647 N N . GLU A 1 210 ? 23.883 7.958 6.657 1.00 55.81 210 GLU A N 1
ATOM 1648 C CA . GLU A 1 210 ? 22.799 7.086 6.176 1.00 55.81 210 GLU A CA 1
ATOM 1649 C C . GLU A 1 210 ? 21.611 7.867 5.623 1.00 55.81 210 GLU A C 1
ATOM 1651 O O . GLU A 1 210 ? 21.104 7.422 4.562 1.00 55.81 210 GLU A O 1
#

pLDDT: mean 93.09, std 5.2, range [55.81, 98.25]

Radius of gyration: 22.55 Å; chains: 1; bounding box: 58×31×58 Å

Foldseek 3Di:
DVVLLVCVVVPVPADAEEAEPVVVDPDPVVVVVVLVVVLVVNVVNVHNSVPHHYFYAYPVVLVVVCVVPVPDDQPRDPRVVSVVVSVVSCVVGPDDDDFQAVDWWKWFFAFWDQDVPQGIKTWTATQHHKDFQQAKKWWADPDDIDIWGFHWKDAPNDTDGMDTGGGTIITRTPPDHRVNHGGGIMITHPPPDHDDDDDDDDDDDDDPVD